Protein AF-A0A7S0M623-F1 (afdb_monomer_lite)

Radius of gyration: 31.41 Å; chains: 1; bounding box: 68×76×89 Å

pLDDT: mean 72.94, std 20.53, range [39.62, 98.19]

Secondary structure (DSSP, 8-state):
--------PPPP---THHHHHHTTS----------------SSHHHHTTSS------GGG-TT----TT-EEEE---SS-GGGTT-EEEEEEEETTTTEEEEEETTS-EEEEEGGGEEEPP-GGGGTTGGGSSSSS-----------------------------S----TTHHHHTT---TTTS-GGGS--HHHHHHHHHSHHHHHHHT-HHHHHHHHHHHH-GGGHHHHTT-HHHHHHHHHHHHHHHHHHHHHHHHS-TT--------

Structure (mmCIF, N/CA/C/O backbone):
data_AF-A0A7S0M623-F1
#
_entry.id   AF-A0A7S0M623-F1
#
loop_
_atom_site.group_PDB
_atom_site.id
_atom_site.type_symbol
_atom_site.label_atom_id
_atom_site.label_alt_id
_atom_site.label_comp_id
_atom_site.label_asym_id
_atom_site.label_entity_id
_atom_site.label_seq_id
_atom_site.pdbx_PDB_ins_code
_atom_site.Cartn_x
_atom_site.Cartn_y
_atom_site.Cartn_z
_atom_site.occupancy
_atom_site.B_iso_or_equiv
_atom_site.auth_seq_id
_atom_site.auth_comp_id
_atom_site.auth_asym_id
_atom_site.auth_atom_id
_atom_site.pdbx_PDB_model_num
ATOM 1 N N . ARG A 1 1 ? -26.811 -45.192 -33.577 1.00 58.59 1 ARG A N 1
ATOM 2 C CA . ARG A 1 1 ? -26.967 -43.904 -32.863 1.00 58.59 1 ARG A CA 1
ATOM 3 C C . ARG A 1 1 ? -25.619 -43.222 -32.987 1.00 58.59 1 ARG A C 1
ATOM 5 O O . ARG A 1 1 ? -24.805 -43.311 -32.080 1.00 58.59 1 ARG A O 1
ATOM 12 N N . GLU A 1 2 ? -25.352 -42.749 -34.199 1.00 55.66 2 GLU A N 1
ATOM 13 C CA . GLU A 1 2 ? -24.188 -41.931 -34.527 1.00 55.66 2 GLU A CA 1
ATOM 14 C C . GLU A 1 2 ? -24.399 -40.578 -33.842 1.00 55.66 2 GLU A C 1
ATOM 16 O O . GLU A 1 2 ? -25.528 -40.088 -33.794 1.00 55.66 2 GLU A O 1
ATOM 21 N N . MET A 1 3 ? -23.366 -40.084 -33.165 1.00 65.44 3 MET A N 1
ATOM 22 C CA . MET A 1 3 ? -23.361 -38.757 -32.558 1.00 65.44 3 MET A CA 1
ATOM 23 C C . MET A 1 3 ? -22.559 -37.871 -33.500 1.00 65.44 3 MET A C 1
ATOM 25 O O . MET A 1 3 ? -21.352 -38.069 -33.633 1.00 65.44 3 MET A O 1
ATOM 29 N N . ASP A 1 4 ? -23.267 -36.974 -34.180 1.00 62.75 4 ASP A N 1
ATOM 30 C CA . ASP A 1 4 ? -22.710 -35.973 -35.083 1.00 62.75 4 ASP A CA 1
ATOM 31 C C . ASP A 1 4 ? -21.787 -35.033 -34.285 1.00 62.75 4 ASP A C 1
ATOM 33 O O . ASP A 1 4 ? -22.186 -34.466 -33.266 1.00 62.75 4 ASP A O 1
ATOM 37 N N . LEU A 1 5 ? -20.528 -34.945 -34.719 1.00 69.00 5 LEU A N 1
ATOM 38 C CA . LEU A 1 5 ? -19.399 -34.253 -34.077 1.00 69.00 5 LEU A CA 1
ATOM 39 C C . LEU A 1 5 ? -19.021 -32.974 -34.854 1.00 69.00 5 LEU A C 1
ATOM 41 O O . LEU A 1 5 ? -17.845 -32.638 -34.955 1.00 69.00 5 LEU A O 1
ATOM 45 N N . ASP A 1 6 ? -20.008 -32.276 -35.418 1.00 63.50 6 ASP A N 1
ATOM 46 C CA . ASP A 1 6 ? -19.780 -31.206 -36.405 1.00 63.50 6 ASP A CA 1
ATOM 47 C C . ASP A 1 6 ? -20.202 -29.794 -35.938 1.00 63.50 6 ASP A C 1
ATOM 49 O O . ASP A 1 6 ? -20.488 -28.944 -36.774 1.00 63.50 6 ASP A O 1
ATOM 53 N N . ASP A 1 7 ? -20.247 -29.502 -34.630 1.00 69.31 7 ASP A N 1
ATOM 54 C CA . ASP A 1 7 ? -20.750 -28.201 -34.125 1.00 69.31 7 ASP A CA 1
ATOM 55 C C . ASP A 1 7 ? -19.824 -27.530 -33.090 1.00 69.31 7 ASP A C 1
ATOM 57 O O . ASP A 1 7 ? -20.264 -27.039 -32.054 1.00 69.31 7 ASP A O 1
ATOM 61 N N . ASP A 1 8 ? -18.513 -27.546 -33.354 1.00 73.31 8 ASP A N 1
ATOM 62 C CA . ASP A 1 8 ? -17.493 -26.872 -32.526 1.00 73.31 8 ASP A CA 1
ATOM 63 C C . ASP A 1 8 ? -16.502 -26.061 -33.392 1.00 73.31 8 ASP A C 1
ATOM 65 O O . ASP A 1 8 ? -15.307 -25.961 -33.100 1.00 73.31 8 ASP A O 1
ATOM 69 N N . GLU A 1 9 ? -16.980 -25.465 -34.491 1.00 73.56 9 GLU A N 1
ATOM 70 C CA . GLU A 1 9 ? -16.231 -24.380 -35.130 1.00 73.56 9 GLU A CA 1
ATOM 71 C C . GLU A 1 9 ? -16.444 -23.091 -34.321 1.00 73.56 9 GLU A C 1
ATOM 73 O O . GLU A 1 9 ? -17.579 -22.620 -34.189 1.00 73.56 9 GLU A O 1
ATOM 78 N N . PRO A 1 10 ? -15.377 -22.504 -33.742 1.00 77.62 10 PRO A N 1
ATOM 79 C CA . PRO A 1 10 ? -15.509 -21.267 -32.992 1.00 77.62 10 PRO A CA 1
ATOM 80 C C . PRO A 1 10 ? -16.039 -20.169 -33.922 1.00 77.62 10 PRO A C 1
ATOM 82 O O . PRO A 1 10 ? -15.613 -20.091 -35.080 1.00 77.62 10 PRO A O 1
ATOM 85 N N . PRO A 1 11 ? -16.951 -19.306 -33.436 1.00 75.44 11 PRO A N 1
ATOM 86 C CA . PRO A 1 11 ? -17.525 -18.260 -34.262 1.00 75.44 11 PRO A CA 1
ATOM 87 C C . PRO A 1 11 ? -16.408 -17.393 -34.860 1.00 75.44 11 PRO A C 1
ATOM 89 O O . PRO A 1 11 ? -15.421 -17.100 -34.170 1.00 75.44 11 PRO A O 1
ATOM 92 N N . PRO A 1 12 ? -16.541 -16.984 -36.134 1.00 77.50 12 PRO A N 1
ATOM 93 C CA . PRO A 1 12 ? -15.558 -16.130 -36.775 1.00 77.50 12 PRO A CA 1
ATOM 94 C C . PRO A 1 12 ? -15.398 -14.855 -35.948 1.00 77.50 12 PRO A C 1
ATOM 96 O O . PRO A 1 12 ? -16.377 -14.239 -35.528 1.00 77.50 12 PRO A O 1
ATOM 99 N N . LEU A 1 13 ? -14.146 -14.481 -35.690 1.00 70.94 13 LEU A N 1
ATOM 100 C CA . LEU A 1 13 ? -13.813 -13.246 -34.993 1.00 70.94 13 LEU A CA 1
ATOM 101 C C . LEU A 1 13 ? -14.286 -12.070 -35.852 1.00 70.94 13 LEU A C 1
ATOM 103 O O . LEU A 1 13 ? -13.629 -11.700 -36.823 1.00 70.94 13 LEU A O 1
ATOM 107 N N . GLU A 1 14 ? -15.445 -11.512 -35.512 1.00 70.19 14 GLU A N 1
ATOM 108 C CA . GLU A 1 14 ? -15.920 -10.268 -36.104 1.00 70.19 14 GLU A CA 1
ATOM 109 C C . GLU A 1 14 ? -14.904 -9.155 -35.804 1.00 70.19 14 GLU A C 1
ATOM 111 O O . GLU A 1 14 ? -14.505 -8.909 -34.661 1.00 70.19 14 GLU A O 1
ATOM 116 N N . ASP A 1 15 ? -14.439 -8.515 -36.871 1.00 65.88 15 ASP A N 1
ATOM 117 C CA . ASP A 1 15 ? -13.359 -7.539 -36.874 1.00 65.88 15 ASP A CA 1
ATOM 118 C C . ASP A 1 15 ? -13.829 -6.230 -36.206 1.00 65.88 15 ASP A C 1
ATOM 120 O O . ASP A 1 15 ? -14.475 -5.378 -36.816 1.00 65.88 15 ASP A O 1
ATOM 124 N N . MET A 1 16 ? -13.530 -6.056 -34.913 1.00 64.25 16 MET A N 1
ATOM 125 C CA . MET A 1 16 ? -13.921 -4.873 -34.124 1.00 64.25 16 MET A CA 1
ATOM 126 C C . MET A 1 16 ? -13.212 -3.560 -34.541 1.00 64.25 16 MET A C 1
ATOM 128 O O . MET A 1 16 ? -13.322 -2.543 -33.845 1.00 64.25 16 MET A O 1
ATOM 132 N N . SER A 1 17 ? -12.500 -3.532 -35.674 1.00 68.44 17 SER A N 1
ATOM 133 C CA . SER A 1 17 ? -11.831 -2.328 -36.186 1.00 68.44 17 SER A CA 1
ATOM 134 C C . SER A 1 17 ? -12.811 -1.212 -36.594 1.00 68.44 17 SER A C 1
ATOM 136 O O . SER A 1 17 ? -12.506 -0.021 -36.438 1.00 68.44 17 SER A O 1
ATOM 138 N N . GLU A 1 18 ? -14.032 -1.562 -37.011 1.00 65.94 18 GLU A N 1
ATOM 139 C CA . GLU A 1 18 ? -15.076 -0.586 -37.357 1.00 65.94 18 GLU A CA 1
ATOM 140 C C . GLU A 1 18 ? -15.634 0.145 -36.123 1.00 65.94 18 GLU A C 1
ATOM 142 O O . GLU A 1 18 ? -15.852 1.360 -36.156 1.00 65.94 18 GLU A O 1
ATOM 147 N N . VAL A 1 19 ? -15.771 -0.552 -34.989 1.00 65.31 19 VAL A N 1
ATOM 148 C CA . VAL A 1 19 ? -16.307 0.023 -33.740 1.00 65.31 19 VAL A CA 1
ATOM 149 C C . VAL A 1 19 ? -15.354 1.071 -33.152 1.00 65.31 19 VAL A C 1
ATOM 151 O O . VAL A 1 19 ? -15.792 2.102 -32.636 1.00 65.31 19 VAL A O 1
ATOM 154 N N . LEU A 1 20 ? -14.040 0.869 -33.281 1.00 62.28 20 LEU A N 1
ATOM 155 C CA . LEU A 1 20 ? -13.042 1.839 -32.815 1.00 62.28 20 LEU A CA 1
ATOM 156 C C . LEU A 1 20 ? -12.935 3.069 -33.727 1.00 62.28 20 LEU A C 1
ATOM 158 O O . LEU A 1 20 ? -12.643 4.170 -33.248 1.00 62.28 20 LEU A O 1
ATOM 162 N N . SER A 1 21 ? -13.223 2.911 -35.020 1.00 68.25 21 SER A N 1
ATOM 163 C CA . SER A 1 21 ? -13.202 4.010 -35.991 1.00 68.25 21 SER A CA 1
ATOM 164 C C . SER A 1 21 ? -14.360 4.994 -35.773 1.00 68.25 21 SER A C 1
ATOM 166 O O . SER A 1 21 ? -14.180 6.205 -35.916 1.00 68.25 21 SER A O 1
ATOM 168 N N . ALA A 1 22 ? -15.516 4.509 -35.310 1.00 63.12 22 ALA A N 1
ATOM 169 C CA . ALA A 1 22 ? -16.677 5.346 -35.005 1.00 63.12 22 ALA A CA 1
ATOM 170 C C . ALA A 1 22 ? -16.514 6.210 -33.732 1.00 63.12 22 ALA A C 1
ATOM 172 O O . ALA A 1 22 ? -17.129 7.271 -33.619 1.00 63.12 22 ALA A O 1
ATOM 173 N N . ALA A 1 23 ? -15.649 5.825 -32.785 1.00 59.50 23 ALA A N 1
ATOM 174 C CA . ALA A 1 23 ? -15.493 6.538 -31.511 1.00 59.50 23 ALA A CA 1
ATOM 175 C C . ALA A 1 23 ? -14.588 7.789 -31.576 1.00 59.50 23 ALA A C 1
ATOM 177 O O . ALA A 1 23 ? -14.570 8.589 -30.638 1.00 59.50 23 ALA A O 1
ATOM 178 N N . ARG A 1 24 ? -13.831 7.994 -32.665 1.00 58.53 24 ARG A N 1
ATOM 179 C CA . ARG A 1 24 ? -12.907 9.143 -32.808 1.00 58.53 24 ARG A CA 1
ATOM 180 C C . ARG A 1 24 ? -13.477 10.336 -33.579 1.00 58.53 24 ARG A C 1
ATOM 182 O O . ARG A 1 24 ? -12.867 11.402 -33.571 1.00 58.53 24 ARG A O 1
ATOM 189 N N . GLY A 1 25 ? -14.634 10.190 -34.216 1.00 57.25 25 GLY A N 1
ATOM 190 C CA . GLY A 1 25 ? -15.132 11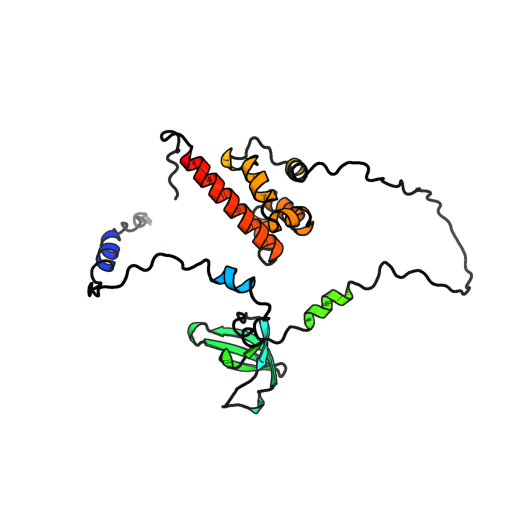.141 -35.208 1.00 57.25 25 GLY A CA 1
ATOM 191 C C . GLY A 1 25 ? -16.245 12.079 -34.749 1.00 57.25 25 GLY A C 1
ATOM 192 O O . GLY A 1 25 ? -17.216 12.185 -35.480 1.00 57.25 25 GLY A O 1
ATOM 193 N N . ASN A 1 26 ? -16.169 12.737 -33.582 1.00 50.19 26 ASN A N 1
ATOM 194 C CA . ASN A 1 26 ? -16.922 13.990 -33.357 1.00 50.19 26 ASN A CA 1
ATOM 195 C C . ASN A 1 26 ? -16.550 14.697 -32.041 1.00 50.19 26 ASN A C 1
ATOM 197 O O . ASN A 1 26 ? -17.262 14.627 -31.038 1.00 50.19 26 ASN A O 1
ATOM 201 N N . ARG A 1 27 ? -15.437 15.434 -32.029 1.00 50.41 27 ARG A N 1
ATOM 202 C CA . ARG A 1 27 ? -15.278 16.542 -31.078 1.00 50.41 27 ARG A CA 1
ATOM 203 C C . ARG A 1 27 ? -15.164 17.841 -31.872 1.00 50.41 27 ARG A C 1
ATOM 205 O O . ARG A 1 27 ? -14.147 18.021 -32.538 1.00 50.41 27 ARG A O 1
ATOM 212 N N . PRO A 1 28 ? -16.187 18.715 -31.843 1.00 46.06 28 PRO A N 1
ATOM 213 C CA . PRO A 1 28 ? -16.113 20.008 -32.502 1.00 46.06 28 PRO A CA 1
ATOM 214 C C . PRO A 1 28 ? -14.990 20.833 -31.870 1.00 46.06 28 PRO A C 1
ATOM 216 O O . PRO A 1 28 ? -14.968 21.087 -3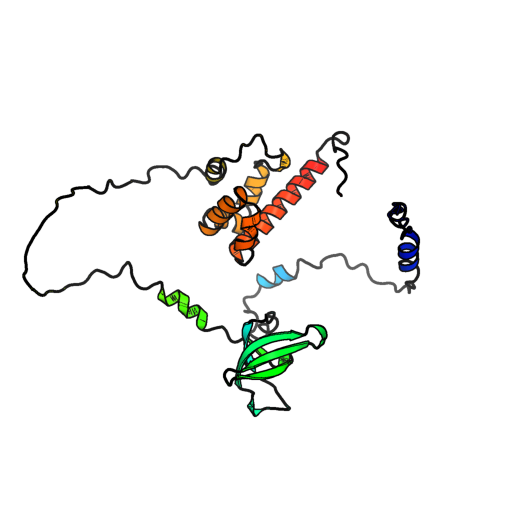0.666 1.00 46.06 28 PRO A O 1
ATOM 219 N N . SER A 1 29 ? -14.026 21.196 -32.708 1.00 49.66 29 SER A N 1
ATOM 220 C CA . SER A 1 29 ? -12.940 22.116 -32.409 1.00 49.66 29 SER A CA 1
ATOM 221 C C . SER A 1 29 ? -13.476 23.545 -32.457 1.00 49.66 29 SER A C 1
ATOM 223 O O . SER A 1 29 ? -13.525 24.147 -33.529 1.00 49.66 29 SER A O 1
ATOM 225 N N . ASP A 1 30 ? -13.893 24.073 -31.309 1.00 49.81 30 ASP A N 1
ATOM 226 C CA . ASP A 1 30 ? -14.166 25.501 -31.161 1.00 49.81 30 ASP A CA 1
ATOM 227 C C . ASP A 1 30 ? -12.874 26.209 -30.728 1.00 49.81 30 ASP A C 1
ATOM 229 O O . ASP A 1 30 ? -12.289 25.921 -29.678 1.00 49.81 30 ASP A O 1
ATOM 233 N N . GLY A 1 31 ? -12.356 27.044 -31.626 1.00 48.38 31 GLY A N 1
ATOM 234 C CA . GLY A 1 31 ? -11.055 27.690 -31.519 1.00 48.38 31 GLY A CA 1
ATOM 235 C C . GLY A 1 31 ? -11.128 28.986 -30.721 1.00 48.38 31 GLY A C 1
ATOM 236 O O . GLY A 1 31 ? -11.613 29.997 -31.218 1.00 48.38 31 GLY A O 1
ATOM 237 N N . GLY A 1 32 ? -10.558 28.979 -29.515 1.00 39.62 32 GLY A N 1
ATOM 238 C CA . GLY A 1 32 ? -10.220 30.185 -28.755 1.00 39.62 32 GLY A CA 1
ATOM 239 C C . GLY A 1 32 ? -8.700 30.419 -28.730 1.00 39.62 32 GLY A C 1
ATOM 240 O O . GLY A 1 32 ? -7.950 29.458 -28.537 1.00 39.62 32 GLY A O 1
ATOM 241 N N . PRO A 1 33 ? -8.201 31.659 -28.902 1.00 51.03 33 PRO A N 1
ATOM 242 C CA . PRO A 1 33 ? -6.771 31.958 -28.868 1.00 51.03 33 PRO A CA 1
ATOM 243 C C . PRO A 1 33 ? -6.268 31.965 -27.415 1.00 51.03 33 PRO A C 1
ATOM 245 O O . PRO A 1 33 ? -6.276 32.988 -26.736 1.00 51.03 33 PRO A O 1
ATOM 248 N N . GLY A 1 34 ? -5.857 30.793 -26.928 1.00 40.44 34 GLY A N 1
ATOM 249 C CA . GLY A 1 34 ? -5.320 30.586 -25.584 1.00 40.44 34 GLY A CA 1
ATOM 250 C C . GLY A 1 34 ? -3.792 30.592 -25.551 1.00 40.44 34 GLY A C 1
ATOM 251 O O . GLY A 1 34 ? -3.148 29.646 -25.992 1.00 40.44 34 GLY A O 1
ATOM 252 N N . GLU A 1 35 ? -3.241 31.684 -25.025 1.00 42.97 35 GLU A N 1
ATOM 253 C CA . GLU A 1 35 ? -1.963 31.821 -24.314 1.00 42.97 35 GLU A CA 1
ATOM 254 C C . GLU A 1 35 ? -1.134 30.529 -24.133 1.00 42.97 35 GLU A C 1
ATOM 256 O O . GLU A 1 35 ? -1.468 29.631 -23.358 1.00 42.97 35 GLU A O 1
ATOM 261 N N . LYS A 1 36 ? 0.030 30.481 -24.792 1.00 46.75 36 LYS A N 1
ATOM 262 C CA . LYS A 1 36 ? 1.075 29.483 -24.547 1.00 46.75 36 LYS A CA 1
ATOM 263 C C . LYS A 1 36 ? 1.652 29.679 -23.138 1.00 46.75 36 LYS A C 1
ATOM 265 O O . LYS A 1 36 ? 2.619 30.417 -22.970 1.00 46.75 36 LYS A O 1
ATOM 270 N N . LYS A 1 37 ? 1.090 29.008 -22.130 1.00 43.41 37 LYS A N 1
ATOM 271 C CA . LYS A 1 37 ? 1.754 28.801 -20.834 1.00 43.41 37 LYS A CA 1
ATOM 272 C C . LYS A 1 37 ? 2.333 27.395 -20.792 1.00 43.41 37 LYS A C 1
ATOM 274 O O . LYS A 1 37 ? 1.631 26.393 -20.713 1.00 43.41 37 LYS A O 1
ATOM 279 N N . SER A 1 38 ? 3.652 27.369 -20.916 1.00 47.09 38 SER A N 1
ATOM 280 C CA . SER A 1 38 ? 4.539 26.233 -20.740 1.00 47.09 38 SER A CA 1
ATOM 281 C C . SER A 1 38 ? 4.219 25.437 -19.474 1.00 47.09 38 SER A C 1
ATOM 283 O O . SER A 1 38 ? 4.215 25.979 -18.372 1.00 47.09 38 SER A O 1
ATOM 285 N N . SER A 1 39 ? 4.002 24.138 -19.680 1.00 46.28 39 SER A N 1
ATOM 286 C CA . SER A 1 39 ? 4.371 23.002 -18.829 1.00 46.28 39 SER A CA 1
ATOM 287 C C . SER A 1 39 ? 5.326 23.342 -17.668 1.00 46.28 39 SER A C 1
ATOM 289 O O . SER A 1 39 ? 6.537 23.157 -17.761 1.00 46.28 39 SER A O 1
ATOM 291 N N . ALA A 1 40 ? 4.756 23.803 -16.557 1.00 44.72 40 ALA A N 1
ATOM 292 C CA . ALA A 1 40 ? 5.415 23.949 -15.258 1.00 44.72 40 ALA A CA 1
ATOM 293 C C . ALA A 1 40 ? 4.511 23.414 -14.132 1.00 44.72 40 ALA A C 1
ATOM 295 O O . ALA A 1 40 ? 4.525 23.906 -13.007 1.00 44.72 40 ALA A O 1
ATOM 296 N N . TYR A 1 41 ? 3.678 22.415 -14.436 1.00 47.88 41 TYR A N 1
ATOM 297 C CA . TYR A 1 41 ? 2.779 21.801 -13.464 1.00 47.88 41 TYR A CA 1
ATOM 298 C C . TYR A 1 41 ? 3.288 20.404 -13.128 1.00 47.88 41 TYR A C 1
ATOM 300 O O . TYR A 1 41 ? 2.981 19.447 -13.829 1.00 47.88 41 TYR A O 1
ATOM 308 N N . ASN A 1 42 ? 4.171 20.359 -12.125 1.00 47.94 42 ASN A N 1
ATOM 309 C CA . ASN A 1 42 ? 4.408 19.258 -11.170 1.00 47.94 42 ASN A CA 1
ATOM 310 C C . ASN A 1 42 ? 5.687 19.477 -10.329 1.00 47.94 42 ASN A C 1
ATOM 312 O O . ASN A 1 42 ? 6.208 18.533 -9.744 1.00 47.94 42 ASN A O 1
ATOM 316 N N . GLN A 1 43 ? 6.197 20.713 -10.229 1.00 47.44 43 GLN A N 1
ATOM 317 C CA . GLN A 1 43 ? 7.329 21.044 -9.346 1.00 47.44 43 GLN A CA 1
ATOM 318 C C . GLN A 1 43 ? 6.959 22.014 -8.208 1.00 47.44 43 GLN A C 1
ATOM 320 O O . GLN A 1 43 ? 7.601 22.004 -7.162 1.00 47.44 43 GLN A O 1
ATOM 325 N N . SER A 1 44 ? 5.855 22.761 -8.326 1.00 50.03 44 SER A N 1
ATOM 326 C CA . SER A 1 44 ? 5.419 23.732 -7.308 1.00 50.03 44 SER A CA 1
ATOM 327 C C . SER A 1 44 ? 4.781 23.117 -6.056 1.00 50.03 44 SER A C 1
ATOM 329 O O . SER A 1 44 ? 4.619 23.813 -5.057 1.00 50.03 44 SER A O 1
ATOM 331 N N . VAL A 1 45 ? 4.453 21.820 -6.061 1.00 53.16 45 VAL A N 1
ATOM 332 C CA . VAL A 1 45 ? 3.949 21.135 -4.854 1.00 53.16 45 VAL A CA 1
ATOM 333 C C . VAL A 1 45 ? 5.092 20.784 -3.894 1.00 53.16 45 VAL A C 1
ATOM 335 O O . VAL A 1 45 ? 4.886 20.774 -2.686 1.00 53.16 45 VAL A O 1
ATOM 338 N N . TYR A 1 46 ? 6.309 20.560 -4.402 1.00 46.41 46 TYR A N 1
ATOM 339 C CA . TYR A 1 46 ? 7.469 20.247 -3.559 1.00 46.41 46 TYR A CA 1
ATOM 340 C C . TYR A 1 46 ? 8.238 21.488 -3.093 1.00 46.41 46 TYR A C 1
ATOM 342 O O . TYR A 1 46 ? 8.863 21.452 -2.035 1.00 46.41 46 TYR A O 1
ATOM 350 N N . GLU A 1 47 ? 8.166 22.603 -3.824 1.00 48.41 47 GLU A N 1
ATOM 351 C CA . GLU A 1 47 ? 8.913 23.819 -3.472 1.00 48.41 47 GLU A CA 1
ATOM 352 C C . GLU A 1 47 ? 8.220 24.679 -2.395 1.00 48.41 47 GLU A C 1
ATOM 354 O O . GLU A 1 47 ? 8.880 25.437 -1.688 1.00 48.41 47 GLU A O 1
ATOM 359 N N . ALA A 1 48 ? 6.909 24.503 -2.187 1.00 49.66 48 ALA A N 1
ATOM 360 C CA . ALA A 1 48 ? 6.157 25.194 -1.133 1.00 49.66 48 ALA A CA 1
ATOM 361 C C . ALA A 1 48 ? 6.376 24.610 0.280 1.00 49.66 48 ALA A C 1
ATOM 363 O O . ALA A 1 48 ? 5.981 25.226 1.264 1.00 49.66 48 ALA A O 1
ATOM 364 N N . VAL A 1 49 ? 7.011 23.439 0.407 1.00 52.22 49 VAL A N 1
ATOM 365 C CA . VAL A 1 49 ? 7.212 22.757 1.704 1.00 52.22 49 VAL A CA 1
ATOM 366 C C . VAL A 1 49 ? 8.517 23.186 2.394 1.00 52.22 49 VAL A C 1
ATOM 368 O O . VAL A 1 49 ? 8.713 22.908 3.573 1.00 52.22 49 VAL A O 1
ATOM 371 N N . LEU A 1 50 ? 9.418 23.884 1.692 1.00 56.47 50 LEU A N 1
ATOM 372 C CA . LEU A 1 50 ? 10.779 24.144 2.179 1.00 56.47 50 LEU A CA 1
ATOM 373 C C . LEU A 1 50 ? 11.079 25.599 2.560 1.00 56.47 50 LEU A C 1
ATOM 375 O O . LEU A 1 50 ? 12.185 25.847 3.040 1.00 56.47 50 LEU A O 1
ATOM 379 N N . ARG A 1 51 ? 10.160 26.558 2.362 1.00 50.44 51 ARG A N 1
ATOM 380 C CA . ARG A 1 51 ? 10.515 27.984 2.499 1.00 50.44 51 ARG A CA 1
ATOM 381 C C . ARG A 1 51 ? 9.921 28.743 3.677 1.00 50.44 51 ARG A C 1
ATOM 383 O O . ARG A 1 51 ? 10.637 29.583 4.203 1.00 50.44 51 ARG A O 1
ATOM 390 N N . ASP A 1 52 ? 8.736 28.399 4.166 1.00 43.03 52 ASP A N 1
ATOM 391 C CA . ASP A 1 52 ? 8.149 29.101 5.309 1.00 43.03 52 ASP A CA 1
ATOM 392 C C . ASP A 1 52 ? 7.633 28.095 6.339 1.00 43.03 52 ASP A C 1
ATOM 394 O O . ASP A 1 52 ? 6.832 27.214 6.034 1.00 43.03 52 ASP A O 1
ATOM 398 N N . GLY A 1 53 ? 8.134 28.206 7.570 1.00 47.62 53 GLY A N 1
ATOM 399 C CA . GLY A 1 53 ? 7.803 27.354 8.714 1.00 47.62 53 GLY A CA 1
ATOM 400 C C . GLY A 1 53 ? 6.380 27.537 9.249 1.00 47.62 53 GLY A C 1
ATOM 401 O O . GLY A 1 53 ? 6.191 27.587 10.462 1.00 47.62 53 GLY A O 1
ATOM 402 N N . GLU A 1 54 ? 5.378 27.619 8.378 1.00 42.41 54 GLU A N 1
ATOM 403 C CA . GLU A 1 54 ? 3.976 27.467 8.749 1.00 42.41 54 GLU A CA 1
ATOM 404 C C . GLU A 1 54 ? 3.566 26.007 8.560 1.00 42.41 54 GLU A C 1
ATOM 406 O O . GLU A 1 54 ? 3.345 25.511 7.456 1.00 42.41 54 GLU A O 1
ATOM 411 N N . LEU A 1 55 ? 3.470 25.298 9.686 1.00 48.66 55 LEU A N 1
ATOM 412 C CA . LEU A 1 55 ? 2.855 23.979 9.754 1.00 48.66 55 LEU A CA 1
ATOM 413 C C . LEU A 1 55 ? 1.487 24.032 9.053 1.00 48.66 55 LEU A C 1
ATOM 415 O O . LEU A 1 55 ? 0.666 24.879 9.425 1.00 48.66 55 LEU A O 1
ATOM 419 N N . PRO A 1 56 ? 1.196 23.137 8.089 1.00 45.53 56 PRO A N 1
ATOM 420 C CA . PRO A 1 56 ? -0.107 23.103 7.448 1.00 45.53 56 PRO A CA 1
ATOM 421 C C . PRO A 1 56 ? -1.175 22.968 8.532 1.00 45.53 56 PRO A C 1
ATOM 423 O O . PRO A 1 56 ? -1.183 22.012 9.315 1.00 45.53 56 PRO A O 1
ATOM 426 N N . SER A 1 57 ? -2.049 23.973 8.604 1.00 45.97 57 SER A N 1
ATOM 427 C CA . SER A 1 57 ? -3.172 24.012 9.532 1.00 45.97 57 SER A CA 1
ATOM 428 C C . SER A 1 57 ? -3.898 22.664 9.546 1.00 45.97 57 SER A C 1
ATOM 430 O O . SER A 1 57 ? -4.190 22.076 8.503 1.00 45.97 57 SER A O 1
ATOM 432 N N . ARG A 1 58 ? -4.218 22.186 10.756 1.00 49.56 58 ARG A N 1
ATOM 433 C CA . ARG A 1 58 ? -4.903 20.913 11.077 1.00 49.56 58 ARG A CA 1
ATOM 434 C C . ARG A 1 58 ? -6.212 20.644 10.308 1.00 49.56 58 ARG A C 1
ATOM 436 O O . ARG A 1 58 ? -6.799 19.578 10.469 1.00 49.56 58 ARG A O 1
ATOM 443 N N . THR A 1 59 ? -6.685 21.577 9.494 1.00 52.44 59 THR A N 1
ATOM 444 C CA . THR A 1 59 ? -7.916 21.497 8.707 1.00 52.44 59 THR A CA 1
ATOM 445 C C . THR A 1 59 ? -7.814 20.598 7.475 1.00 52.44 59 THR A C 1
ATOM 447 O O . THR A 1 59 ? -8.850 20.159 6.987 1.00 52.44 59 THR A O 1
ATOM 450 N N . ASN A 1 60 ? -6.613 20.221 7.013 1.00 47.19 60 ASN A N 1
ATOM 451 C CA . ASN A 1 60 ? -6.458 19.344 5.839 1.00 47.19 60 ASN A CA 1
ATOM 452 C C . ASN A 1 60 ? -6.340 17.840 6.169 1.00 47.19 60 ASN A C 1
ATOM 454 O O . ASN A 1 60 ? -5.841 17.046 5.376 1.00 47.19 60 ASN A O 1
ATOM 458 N N . ARG A 1 61 ? -6.831 17.413 7.342 1.00 52.75 61 ARG A N 1
ATOM 459 C CA . ARG A 1 61 ? -6.880 15.993 7.754 1.00 52.75 61 ARG A CA 1
ATOM 460 C C . ARG A 1 61 ? -8.023 15.203 7.083 1.00 52.75 61 ARG A C 1
ATOM 462 O O . ARG A 1 61 ? -8.194 14.017 7.348 1.00 52.75 61 ARG A O 1
ATOM 469 N N . ALA A 1 62 ? -8.817 15.854 6.230 1.00 52.84 62 ALA A N 1
ATOM 470 C CA . ALA A 1 62 ? -10.144 15.403 5.806 1.00 52.84 62 ALA A CA 1
ATOM 471 C C . ALA A 1 62 ? -10.202 14.661 4.457 1.00 52.84 62 ALA A C 1
ATOM 473 O O . ALA A 1 62 ? -11.284 14.513 3.890 1.00 52.84 62 ALA A O 1
ATOM 474 N N . LYS A 1 63 ? -9.078 14.156 3.936 1.00 62.09 63 LYS A N 1
ATOM 475 C CA . LYS A 1 63 ? -9.101 13.266 2.761 1.00 62.09 63 LYS A CA 1
ATOM 476 C C . LYS A 1 63 ? -8.333 11.965 2.970 1.00 62.09 63 LYS A C 1
ATOM 478 O O . LYS A 1 63 ? -7.705 11.454 2.056 1.00 62.09 63 LYS A O 1
ATOM 483 N N . LEU A 1 64 ? -8.395 11.419 4.181 1.00 71.88 64 LEU A N 1
ATOM 484 C CA . LEU A 1 64 ? -8.050 10.016 4.384 1.00 71.88 64 LEU A CA 1
ATOM 485 C C . LEU A 1 64 ? -9.172 9.162 3.795 1.00 71.88 64 LEU A C 1
ATOM 487 O O . LEU A 1 64 ? -10.354 9.417 4.057 1.00 71.88 64 LEU A O 1
ATOM 491 N N . ASP A 1 65 ? -8.810 8.202 2.951 1.00 86.00 65 ASP A N 1
ATOM 492 C CA . ASP A 1 65 ? -9.753 7.234 2.409 1.00 86.00 65 ASP A CA 1
ATOM 493 C C . ASP A 1 65 ? -10.235 6.306 3.514 1.00 86.00 65 ASP A C 1
ATOM 495 O O . ASP A 1 65 ? -9.463 5.602 4.158 1.00 86.00 65 ASP A O 1
ATOM 499 N N . ILE A 1 66 ? -11.539 6.386 3.782 1.00 91.06 66 ILE A N 1
ATOM 500 C CA . ILE A 1 66 ? -12.209 5.557 4.775 1.00 91.06 66 ILE A CA 1
ATOM 501 C C . ILE A 1 66 ? -12.388 4.180 4.144 1.00 91.06 66 ILE A C 1
ATOM 503 O O . ILE A 1 66 ? -13.148 4.027 3.186 1.00 91.06 66 ILE A O 1
ATOM 507 N N . VAL A 1 67 ? -11.675 3.193 4.676 1.00 93.19 67 VAL A N 1
ATOM 508 C CA . VAL A 1 67 ? -11.738 1.804 4.218 1.00 93.19 67 VAL A CA 1
ATOM 509 C C . VAL A 1 67 ? -12.761 1.047 5.065 1.00 93.19 67 VAL A C 1
ATOM 511 O O . VAL A 1 67 ? -13.033 1.389 6.220 1.00 93.19 67 VAL A O 1
ATOM 514 N N . VAL A 1 68 ? -13.363 0.005 4.493 1.00 95.50 68 VAL A N 1
ATOM 515 C CA . VAL A 1 68 ? -14.189 -0.926 5.266 1.00 95.50 68 VAL A CA 1
ATOM 516 C C . VAL A 1 68 ? -13.336 -1.513 6.393 1.00 95.50 68 VAL A C 1
ATOM 518 O O . VAL A 1 68 ? -12.225 -1.984 6.177 1.00 95.50 68 VAL A O 1
ATOM 521 N N . GLY A 1 69 ? -13.855 -1.452 7.613 1.00 94.94 69 GLY A N 1
ATOM 522 C CA . GLY A 1 69 ? -13.178 -1.886 8.825 1.00 94.94 69 GLY A CA 1
ATOM 523 C C . GLY A 1 69 ? -12.586 -0.764 9.679 1.00 94.94 69 GLY A C 1
ATOM 524 O O . GLY A 1 69 ? -12.268 -1.025 10.836 1.00 94.94 69 GLY A O 1
ATOM 525 N N . THR A 1 70 ? -12.496 0.469 9.179 1.00 94.50 70 THR A N 1
ATOM 526 C CA . THR A 1 70 ? -12.033 1.620 9.970 1.00 94.50 70 THR A CA 1
ATOM 527 C C . THR A 1 70 ? -13.049 1.993 11.060 1.00 94.50 70 THR A C 1
ATOM 529 O O . THR A 1 70 ? -14.261 2.009 10.798 1.00 94.50 70 THR A O 1
ATOM 532 N N . ARG A 1 71 ? -12.584 2.316 12.280 1.00 95.75 71 ARG A N 1
ATOM 533 C CA . ARG A 1 71 ? -13.440 2.930 13.309 1.00 95.75 71 ARG A CA 1
ATOM 534 C C . ARG A 1 71 ? -13.699 4.399 13.011 1.00 95.75 71 ARG A C 1
ATOM 536 O O . ARG A 1 71 ? -12.813 5.175 12.657 1.00 95.75 71 ARG A O 1
ATOM 543 N N . VAL A 1 72 ? -14.955 4.783 13.170 1.00 96.50 72 VAL A N 1
ATOM 544 C CA . VAL A 1 72 ? -15.439 6.123 12.860 1.00 96.50 72 VAL A CA 1
ATOM 545 C C . VAL A 1 72 ? -16.375 6.608 13.955 1.00 96.50 72 VAL A C 1
ATOM 547 O O . VAL A 1 72 ? -17.125 5.836 14.557 1.00 96.50 72 VAL A O 1
ATOM 550 N N . LYS A 1 73 ? -16.357 7.917 14.180 1.00 97.25 73 LYS A N 1
ATOM 551 C CA . LYS A 1 73 ? -17.317 8.630 15.014 1.00 97.25 73 LYS A CA 1
ATOM 552 C C . LYS A 1 73 ? -18.292 9.379 14.118 1.00 97.25 73 LYS A C 1
ATOM 554 O O . LYS A 1 73 ? -17.879 10.097 13.206 1.00 97.25 73 LYS A O 1
ATOM 559 N N . LEU A 1 74 ? -19.584 9.215 14.379 1.00 97.50 74 LEU A N 1
ATOM 560 C CA . LEU A 1 74 ? -20.624 9.919 13.636 1.00 97.50 74 LEU A CA 1
ATOM 561 C C . LEU A 1 74 ? -20.705 11.384 14.078 1.00 97.50 74 LEU A C 1
ATOM 563 O O . LEU A 1 74 ? -20.689 11.686 15.274 1.00 97.50 74 LEU A O 1
ATOM 567 N N . SER A 1 75 ? -20.834 12.299 13.122 1.00 97.38 75 SER A N 1
ATOM 568 C CA . SER A 1 75 ? -21.066 13.727 13.372 1.00 97.38 75 SER A CA 1
ATOM 569 C C . SER A 1 75 ? -21.905 14.350 12.256 1.00 97.38 75 SER A C 1
ATOM 571 O O . SER A 1 75 ? -21.960 13.800 11.164 1.00 97.38 75 SER A O 1
ATOM 573 N N . GLY A 1 76 ? -22.558 15.489 12.503 1.00 96.38 76 GLY A N 1
ATOM 574 C CA . GLY A 1 76 ? -23.245 16.245 11.444 1.00 96.38 76 GLY A CA 1
ATOM 575 C C . GLY A 1 76 ? -24.569 15.651 10.933 1.00 96.38 76 GLY A C 1
ATOM 576 O O . GLY A 1 76 ? -25.127 16.145 9.955 1.00 96.38 76 GLY A O 1
ATOM 577 N N . LEU A 1 77 ? -25.136 14.627 11.583 1.00 97.12 77 LEU A N 1
ATOM 578 C CA . LEU A 1 77 ? -26.429 14.064 11.181 1.00 97.12 77 LEU A CA 1
ATOM 579 C C . LEU A 1 77 ? -27.587 15.005 11.536 1.00 97.12 77 LEU A C 1
ATOM 581 O O . LEU A 1 77 ? -27.962 15.120 12.700 1.00 97.12 77 LEU A O 1
ATOM 585 N N . ALA A 1 78 ? -28.205 15.617 10.522 1.00 96.88 78 ALA A N 1
ATOM 586 C CA . ALA A 1 78 ? -29.371 16.489 10.698 1.00 96.88 78 ALA A CA 1
ATOM 587 C C . ALA A 1 78 ? -30.668 15.718 11.013 1.00 96.88 78 ALA A C 1
ATOM 589 O O . ALA A 1 78 ? -31.472 16.153 11.829 1.00 96.88 78 ALA A O 1
ATOM 590 N N . LYS A 1 79 ? -30.877 14.556 10.374 1.00 96.81 79 LYS A N 1
ATOM 591 C CA . LYS A 1 79 ? -32.111 13.757 10.531 1.00 96.81 79 LYS A CA 1
ATOM 592 C C . LYS A 1 79 ? -32.137 12.892 11.791 1.00 96.81 79 LYS A C 1
ATOM 594 O O . LYS A 1 79 ? -33.205 12.453 12.198 1.00 96.81 79 LYS A O 1
ATOM 599 N N . ALA A 1 80 ? -30.973 12.594 12.360 1.00 97.00 80 ALA A N 1
ATOM 600 C CA . ALA A 1 80 ? -30.854 11.708 13.511 1.00 97.00 80 ALA A CA 1
ATOM 601 C C . ALA A 1 80 ? -29.721 12.178 14.446 1.00 97.00 80 ALA A C 1
ATOM 603 O O . ALA A 1 80 ? -28.702 11.492 14.577 1.00 97.00 80 ALA A O 1
ATOM 604 N N . PRO A 1 81 ? -29.870 13.365 15.066 1.00 97.69 81 PRO A N 1
ATOM 605 C CA . PRO A 1 81 ? -28.822 13.983 15.874 1.00 97.69 81 PRO A CA 1
ATOM 606 C C . PRO A 1 81 ? -28.439 13.167 17.114 1.00 97.69 81 PRO A C 1
ATOM 608 O O . PRO A 1 81 ? -27.326 13.312 17.605 1.00 97.69 81 PRO A O 1
ATOM 611 N N . GLN A 1 82 ? -29.305 12.263 17.581 1.00 97.81 82 GLN A N 1
ATOM 612 C CA . GLN A 1 82 ? -29.038 11.359 18.702 1.00 97.81 82 GLN A CA 1
ATOM 613 C C . GLN A 1 82 ? -27.884 10.374 18.455 1.00 97.81 82 GLN A C 1
ATOM 615 O O . GLN A 1 82 ? -27.369 9.800 19.407 1.00 97.81 82 GLN A O 1
ATOM 620 N N . TYR A 1 83 ? -27.487 10.163 17.194 1.00 98.19 83 TYR A N 1
ATOM 621 C CA . TYR A 1 83 ? -26.334 9.326 16.850 1.00 98.19 83 TYR A CA 1
ATOM 622 C C . TYR A 1 83 ? -25.036 10.125 16.698 1.00 98.19 83 TYR A C 1
ATOM 624 O O . TYR A 1 83 ? -23.971 9.525 16.560 1.00 98.19 83 TYR A O 1
ATOM 632 N N . ASN A 1 84 ? -25.088 11.462 16.724 1.00 98.06 84 ASN A N 1
ATOM 633 C CA . ASN A 1 84 ? -23.875 12.273 16.703 1.00 98.06 84 ASN A CA 1
ATOM 634 C C . ASN A 1 84 ? -23.088 12.029 17.993 1.00 98.06 84 ASN A C 1
ATOM 636 O O . ASN A 1 84 ? -23.609 12.160 19.095 1.00 98.06 84 ASN A O 1
ATOM 640 N N . GLY A 1 85 ? -21.818 11.672 17.846 1.00 96.94 85 GLY A N 1
ATOM 641 C CA . GLY A 1 85 ? -20.950 11.289 18.949 1.00 96.94 85 GLY A CA 1
ATOM 642 C C . GLY A 1 85 ? -20.815 9.781 19.155 1.00 96.94 85 GLY A C 1
ATOM 643 O O . GLY A 1 85 ? -19.847 9.369 19.793 1.00 96.94 85 GLY A O 1
ATOM 644 N N . CYS A 1 86 ? -21.713 8.966 18.590 1.00 97.62 86 CYS A N 1
ATOM 645 C CA . CYS A 1 86 ? -21.609 7.511 18.659 1.00 97.62 86 CYS A CA 1
ATOM 646 C C . CYS A 1 86 ? -20.447 6.993 17.802 1.00 97.62 86 CYS A C 1
ATOM 648 O O . CYS A 1 86 ? -20.162 7.522 16.722 1.00 97.62 86 CYS A O 1
ATOM 650 N N . LYS A 1 87 ? -19.802 5.934 18.294 1.00 97.38 87 LYS A N 1
ATOM 651 C CA . LYS A 1 87 ? -18.701 5.233 17.634 1.00 97.38 87 LYS A CA 1
ATOM 652 C C . LYS A 1 87 ? -19.211 3.972 16.942 1.00 97.38 87 LYS A C 1
ATOM 654 O O . LYS A 1 87 ? -20.190 3.360 17.379 1.00 97.38 87 LYS A O 1
ATOM 659 N N . GLY A 1 88 ? -18.551 3.600 15.856 1.00 96.88 88 GLY A N 1
ATOM 660 C CA . GLY A 1 88 ? -18.854 2.387 15.114 1.00 96.88 88 GLY A CA 1
ATOM 661 C C . GLY A 1 88 ? -17.739 1.993 14.158 1.00 96.88 88 GLY A C 1
ATOM 662 O O . GLY A 1 88 ? -16.702 2.651 14.073 1.00 96.88 88 GLY A O 1
ATOM 663 N N . LYS A 1 89 ? -17.970 0.907 13.425 1.00 97.31 89 LYS A N 1
ATOM 664 C CA . LYS A 1 89 ? -17.059 0.360 12.422 1.00 97.31 89 LYS A CA 1
ATOM 665 C C . LYS A 1 89 ? -17.724 0.387 11.053 1.00 97.31 89 LYS A C 1
ATOM 667 O O . LYS A 1 89 ? -18.891 0.020 10.920 1.00 97.31 89 LYS A O 1
ATOM 672 N N . VAL A 1 90 ? -16.990 0.818 10.034 1.00 97.25 90 VAL A N 1
ATOM 673 C CA . VAL A 1 90 ? -17.479 0.783 8.651 1.00 97.25 90 VAL A CA 1
ATOM 674 C C . VAL A 1 90 ? -17.567 -0.674 8.193 1.00 97.25 90 VAL A C 1
ATOM 676 O O . VAL A 1 90 ? -16.567 -1.383 8.233 1.00 97.25 90 VAL A O 1
ATOM 679 N N . ILE A 1 91 ? -18.748 -1.122 7.771 1.00 97.62 91 ILE A N 1
ATOM 680 C CA . ILE A 1 91 ? -19.019 -2.501 7.324 1.00 97.62 91 ILE A CA 1
ATOM 681 C C . ILE A 1 91 ? -19.207 -2.609 5.809 1.00 97.62 91 ILE A C 1
ATOM 683 O O . ILE A 1 91 ? -18.917 -3.651 5.232 1.00 97.62 91 ILE A O 1
ATOM 687 N N . SER A 1 92 ? -19.649 -1.539 5.146 1.00 96.25 92 SER A N 1
ATOM 688 C CA . SER A 1 92 ? -19.835 -1.516 3.695 1.00 96.25 92 SER A CA 1
ATOM 689 C C . SER A 1 92 ? -19.572 -0.127 3.120 1.00 96.25 92 SER A C 1
ATOM 691 O O . SER A 1 92 ? -19.800 0.893 3.776 1.00 96.25 92 SER A O 1
ATOM 693 N N . SER A 1 93 ? -19.073 -0.093 1.886 1.00 95.00 93 SER A N 1
ATOM 694 C CA . SER A 1 93 ? -18.847 1.123 1.106 1.00 95.00 93 SER A CA 1
ATOM 695 C C . SER A 1 93 ? -19.596 0.976 -0.213 1.00 95.00 93 SER A C 1
ATOM 697 O O . SER A 1 93 ? -19.299 0.064 -0.980 1.00 95.00 93 SER A O 1
ATOM 699 N N . GLU A 1 94 ? -20.591 1.831 -0.453 1.00 92.81 94 GLU A N 1
ATOM 700 C CA . GLU A 1 94 ? -21.296 1.906 -1.735 1.00 92.81 94 GLU A CA 1
ATOM 701 C C . GLU A 1 94 ? -20.679 3.060 -2.545 1.00 92.81 94 GLU A C 1
ATOM 703 O O . GLU A 1 94 ? -20.977 4.228 -2.254 1.00 92.81 94 GLU A O 1
ATOM 708 N N . PRO A 1 95 ? -19.806 2.775 -3.534 1.00 82.19 95 PRO A N 1
ATOM 709 C CA . PRO A 1 95 ? -19.125 3.817 -4.303 1.00 82.19 95 PRO A CA 1
ATOM 710 C C . PRO A 1 95 ? -20.109 4.686 -5.098 1.00 82.19 95 PRO A C 1
ATOM 712 O O . PRO A 1 95 ? -19.899 5.892 -5.204 1.00 82.19 95 PRO A O 1
ATOM 715 N N . ASP A 1 96 ? -21.221 4.108 -5.560 1.00 80.69 96 ASP A N 1
ATOM 716 C CA . ASP A 1 96 ? -22.216 4.804 -6.386 1.00 80.69 96 ASP A CA 1
ATOM 717 C C . ASP A 1 96 ? -23.046 5.822 -5.592 1.00 80.69 96 ASP A C 1
ATOM 719 O O . ASP A 1 96 ? -23.414 6.882 -6.094 1.00 80.69 96 ASP A O 1
ATOM 723 N N . ALA A 1 97 ? -23.338 5.520 -4.324 1.00 83.38 97 ALA A N 1
ATOM 724 C CA . ALA A 1 97 ? -24.214 6.337 -3.486 1.00 83.38 97 ALA A CA 1
ATOM 725 C C . ALA A 1 97 ? -23.456 7.314 -2.571 1.00 83.38 97 ALA A C 1
ATOM 727 O O . ALA A 1 97 ? -24.090 8.128 -1.890 1.00 83.38 97 ALA A O 1
ATOM 728 N N . VAL A 1 98 ? -22.119 7.225 -2.510 1.00 89.00 98 VAL A N 1
ATOM 729 C CA . VAL A 1 98 ? -21.255 7.978 -1.573 1.00 89.00 98 VAL A CA 1
ATOM 730 C C . VAL A 1 98 ? -21.722 7.808 -0.114 1.00 89.00 98 VAL A C 1
ATOM 732 O O . VAL A 1 98 ? -21.652 8.717 0.725 1.00 89.00 98 VAL A O 1
ATOM 735 N N . ARG A 1 99 ? -22.260 6.624 0.194 1.00 96.19 99 ARG A N 1
ATOM 736 C CA . ARG A 1 99 ? -22.764 6.249 1.515 1.00 96.19 99 ARG A CA 1
ATOM 737 C C . ARG A 1 99 ? -21.986 5.053 2.036 1.00 96.19 99 ARG A C 1
ATOM 739 O O . ARG A 1 99 ? -21.645 4.132 1.303 1.00 96.19 99 ARG A O 1
ATOM 746 N N . PHE A 1 100 ? -21.748 5.081 3.334 1.00 97.06 100 PHE A N 1
ATOM 747 C CA . PHE A 1 100 ? -21.057 4.049 4.080 1.00 97.06 100 PHE A CA 1
ATOM 748 C C . PHE A 1 100 ? -22.048 3.408 5.041 1.00 97.06 100 PHE A C 1
ATOM 750 O O . PHE A 1 100 ? -22.769 4.112 5.756 1.00 97.06 100 PHE A O 1
ATOM 757 N N . GLY A 1 101 ? -22.089 2.080 5.055 1.00 97.56 101 GLY A N 1
ATOM 758 C CA . GLY A 1 101 ? -22.729 1.328 6.122 1.00 97.56 101 GLY A CA 1
ATOM 759 C C . GLY A 1 101 ? -21.808 1.309 7.334 1.00 97.56 101 GLY A C 1
ATOM 760 O O . GLY A 1 101 ? -20.667 0.858 7.239 1.00 97.56 101 GLY A O 1
ATOM 761 N N . VAL A 1 102 ? -22.289 1.804 8.469 1.00 97.75 102 VAL A N 1
ATOM 762 C CA . VAL A 1 102 ? -21.573 1.802 9.747 1.00 97.75 102 VAL A CA 1
ATOM 763 C C . VAL A 1 102 ? -22.360 0.982 10.755 1.00 97.75 102 VAL A C 1
ATOM 765 O O . VAL A 1 102 ? -23.522 1.285 11.019 1.00 97.75 102 VAL A O 1
ATOM 768 N N . SER A 1 103 ? -21.713 -0.023 11.340 1.00 97.94 103 SER A N 1
ATOM 769 C CA . SER A 1 103 ? -22.216 -0.747 12.506 1.00 97.94 103 SER A CA 1
ATOM 770 C C . SER A 1 103 ? -21.781 -0.005 13.764 1.00 97.94 103 SER A C 1
ATOM 772 O O . SER A 1 103 ? -20.588 0.061 14.063 1.00 97.94 103 SER A O 1
ATOM 774 N N . LEU A 1 104 ? -22.729 0.576 14.493 1.00 98.00 104 LEU A N 1
ATOM 775 C CA . LEU A 1 104 ? -22.466 1.210 15.784 1.00 98.00 104 LEU A CA 1
ATOM 776 C C . LEU A 1 104 ? -22.109 0.167 16.846 1.00 98.00 104 LEU A C 1
ATOM 778 O O . LEU A 1 104 ? -22.549 -0.978 16.767 1.00 98.00 104 LEU A O 1
ATOM 782 N N . ASP A 1 105 ? -21.399 0.588 17.893 1.00 96.12 105 ASP A N 1
ATOM 783 C CA . ASP A 1 105 ? -21.105 -0.274 19.052 1.00 96.12 105 ASP A CA 1
ATOM 784 C C . ASP A 1 105 ? -22.390 -0.739 19.779 1.00 96.12 105 ASP A C 1
ATOM 786 O O . ASP A 1 105 ? -22.381 -1.730 20.503 1.00 96.12 105 ASP A O 1
ATOM 790 N N . SER A 1 106 ? -23.524 -0.064 19.550 1.00 96.56 106 SER A N 1
ATOM 791 C CA . SER A 1 106 ? -24.850 -0.485 20.026 1.00 96.56 106 SER A CA 1
ATOM 792 C C . SER A 1 106 ? -25.457 -1.661 19.247 1.00 96.56 106 SER A C 1
ATOM 794 O O . SER A 1 106 ? -26.552 -2.104 19.587 1.00 96.56 106 SER A O 1
ATOM 796 N N . GLY A 1 107 ? -24.800 -2.133 18.182 1.00 96.44 107 GLY A N 1
ATOM 797 C CA . GLY A 1 107 ? -25.294 -3.184 17.284 1.00 96.44 107 GLY A CA 1
ATOM 798 C C . GLY A 1 107 ? -26.247 -2.690 16.191 1.00 96.44 107 GLY A C 1
ATOM 799 O O . GLY A 1 107 ? -26.723 -3.484 15.386 1.00 96.44 107 GLY A O 1
ATOM 800 N N . LYS A 1 108 ? -26.541 -1.383 16.135 1.00 97.75 108 LYS A N 1
ATOM 801 C CA . LYS A 1 108 ? -27.378 -0.798 15.081 1.00 97.75 108 LYS A CA 1
ATOM 802 C C . LYS A 1 108 ? -26.544 -0.419 13.860 1.00 97.75 108 LYS A C 1
ATOM 804 O O . LYS A 1 108 ? -25.543 0.281 13.984 1.00 97.75 108 LYS A O 1
ATOM 809 N N . GLU A 1 109 ? -27.028 -0.778 12.678 1.00 97.94 109 GLU A N 1
ATOM 810 C CA . GLU A 1 109 ? -26.429 -0.373 11.407 1.00 97.94 109 GLU A CA 1
ATOM 811 C C . GLU A 1 109 ? -27.079 0.903 10.852 1.00 97.94 109 GLU A C 1
ATOM 813 O O . GLU A 1 109 ? -28.302 1.074 10.888 1.00 97.94 109 GLU A O 1
ATOM 818 N N . LEU A 1 110 ? -26.259 1.820 10.334 1.00 97.44 110 LEU A N 1
ATOM 819 C CA . LEU A 1 110 ? -26.696 3.074 9.720 1.00 97.44 110 LEU A CA 1
ATOM 820 C C . LEU A 1 110 ? -25.968 3.313 8.397 1.00 97.44 110 LEU A C 1
ATOM 822 O O . LEU A 1 110 ? -24.749 3.188 8.321 1.00 97.44 110 LEU A O 1
ATOM 826 N N . LYS A 1 111 ? -26.707 3.739 7.367 1.00 97.44 111 LYS A N 1
ATOM 827 C CA . LYS A 1 111 ? -26.127 4.248 6.116 1.00 97.44 111 LYS A CA 1
ATOM 828 C C . LYS A 1 111 ? -25.956 5.762 6.207 1.00 97.44 111 LYS A C 1
ATOM 830 O O . LYS A 1 111 ? -26.945 6.496 6.237 1.00 97.44 111 LYS A O 1
ATOM 835 N N . VAL A 1 112 ? -24.715 6.236 6.232 1.00 97.56 112 VAL A N 1
ATOM 836 C CA . VAL A 1 112 ? -24.375 7.660 6.387 1.00 97.56 112 VAL A CA 1
ATOM 837 C C . VAL A 1 112 ? -23.424 8.122 5.288 1.00 97.56 112 VAL A C 1
ATOM 839 O O . VAL A 1 112 ? -22.676 7.333 4.720 1.00 97.56 112 VAL A O 1
ATOM 842 N N . LYS A 1 113 ? -23.467 9.409 4.944 1.00 95.88 113 LYS A N 1
ATOM 843 C CA . LYS A 1 113 ? -22.535 9.995 3.973 1.00 95.88 113 LYS A CA 1
ATOM 844 C C . LYS A 1 113 ? -21.129 10.115 4.561 1.00 95.88 113 LYS A C 1
ATOM 846 O O . LYS A 1 113 ? -20.989 10.292 5.770 1.00 95.88 113 LYS A O 1
ATOM 851 N N . ARG A 1 114 ? -20.113 10.144 3.691 1.00 94.62 114 ARG A N 1
ATOM 852 C CA . ARG A 1 114 ? -18.701 10.357 4.072 1.00 94.62 114 ARG A CA 1
ATOM 853 C C . ARG A 1 114 ? -18.487 11.594 4.950 1.00 94.62 114 ARG A C 1
ATOM 855 O O . ARG A 1 114 ? -17.730 11.527 5.905 1.00 94.62 114 ARG A O 1
ATOM 862 N N . GLU A 1 115 ? -19.177 12.695 4.645 1.00 95.31 115 GLU A N 1
ATOM 863 C CA . GLU A 1 115 ? -19.077 13.974 5.375 1.00 95.31 115 GLU A CA 1
ATOM 864 C C . GLU A 1 115 ? -19.478 13.877 6.856 1.00 95.31 115 GLU A C 1
ATOM 866 O O . GLU A 1 115 ? -19.045 14.687 7.668 1.00 95.31 115 GLU A O 1
ATOM 871 N N . ASN A 1 116 ? -20.254 12.851 7.217 1.00 96.44 116 ASN A N 1
ATOM 872 C CA . ASN A 1 116 ? -20.715 12.619 8.583 1.00 96.44 116 ASN A CA 1
ATOM 873 C C . ASN A 1 116 ? -19.829 11.631 9.358 1.00 96.44 116 ASN A C 1
ATOM 875 O O . ASN A 1 116 ? -20.180 11.242 10.474 1.00 96.44 116 ASN A O 1
ATOM 879 N N . LEU A 1 117 ? -18.709 11.197 8.772 1.00 96.50 117 LEU A N 1
ATOM 880 C CA . LEU A 1 117 ? -17.761 10.267 9.374 1.00 96.50 117 LEU A CA 1
ATOM 881 C C . LEU A 1 117 ? -16.469 10.985 9.741 1.00 96.50 117 LEU A C 1
ATOM 883 O O . LEU A 1 117 ? -15.768 11.509 8.878 1.00 96.50 117 LEU A O 1
ATOM 887 N N . VAL A 1 118 ? -16.115 10.938 11.021 1.00 95.69 118 VAL A N 1
ATOM 888 C CA . VAL A 1 118 ? -14.801 11.364 11.501 1.00 95.69 118 VAL A CA 1
ATOM 889 C C . VAL A 1 118 ? -13.998 10.101 11.816 1.00 95.69 118 VAL A C 1
ATOM 891 O O . VAL A 1 118 ? -14.405 9.369 12.721 1.00 95.69 118 VAL A O 1
ATOM 894 N N . PRO A 1 119 ? -12.903 9.798 11.089 1.00 93.94 119 PRO A N 1
ATOM 895 C CA . PRO A 1 119 ? -12.050 8.666 11.425 1.00 93.94 119 PRO A CA 1
ATOM 896 C C . PRO A 1 119 ? -11.487 8.876 12.828 1.00 93.94 119 PRO A C 1
ATOM 898 O O . PRO A 1 119 ? -10.870 9.905 13.118 1.00 93.94 119 PRO A O 1
ATOM 901 N N . GLU A 1 120 ? -11.745 7.915 13.706 1.00 91.31 120 GLU A N 1
ATOM 902 C CA . GLU A 1 120 ? -11.161 7.902 15.036 1.00 91.31 120 GLU A CA 1
ATOM 903 C C . GLU A 1 120 ? -9.906 7.029 14.951 1.00 91.31 120 GLU A C 1
ATOM 905 O O . GLU A 1 120 ? -9.996 5.921 14.418 1.00 91.31 120 GLU A O 1
ATOM 910 N N . PRO A 1 121 ? -8.725 7.517 15.375 1.00 82.44 121 PRO A N 1
ATOM 911 C CA . PRO A 1 121 ? -7.551 6.662 15.437 1.00 82.44 121 PRO A CA 1
ATOM 912 C C . PRO A 1 121 ? -7.904 5.456 16.305 1.00 82.44 121 PRO A C 1
ATOM 914 O O . PRO A 1 121 ? -8.382 5.618 17.425 1.00 82.44 121 PRO A O 1
ATOM 917 N N . ASP A 1 122 ? -7.730 4.256 15.761 1.00 73.00 122 ASP A N 1
ATOM 918 C CA . ASP A 1 122 ? -7.923 3.041 16.531 1.00 73.00 122 ASP A CA 1
ATOM 919 C C . ASP A 1 122 ? -6.920 3.059 17.693 1.00 73.00 122 ASP A C 1
ATOM 921 O O . ASP A 1 122 ? -5.732 2.791 17.509 1.00 73.00 122 ASP A O 1
ATOM 925 N N . ASP A 1 123 ? -7.403 3.319 18.910 1.00 63.41 123 ASP A N 1
ATOM 926 C CA . ASP A 1 123 ? -6.622 3.154 20.147 1.00 63.41 123 ASP A CA 1
ATOM 927 C C . ASP A 1 123 ? -6.106 1.700 20.298 1.00 63.41 123 ASP A C 1
ATOM 929 O O . ASP A 1 123 ? -5.249 1.398 21.126 1.00 63.41 123 ASP A O 1
ATOM 933 N N . ALA A 1 124 ? -6.570 0.781 19.442 1.00 56.62 124 ALA A N 1
ATOM 934 C CA . ALA A 1 124 ? -6.062 -0.578 19.309 1.00 56.62 124 ALA A CA 1
ATOM 935 C C . ALA A 1 124 ? -4.592 -0.660 18.843 1.00 56.62 124 ALA A C 1
ATOM 937 O O . ALA A 1 124 ? -3.980 -1.718 18.994 1.00 56.62 124 ALA A O 1
ATOM 938 N N . PHE A 1 125 ? -3.986 0.429 18.347 1.00 46.84 125 PHE A N 1
ATOM 939 C CA . PHE A 1 125 ? -2.535 0.477 18.109 1.00 46.84 125 PHE A CA 1
ATOM 940 C C . PHE A 1 125 ? -1.701 0.722 19.386 1.00 46.84 125 PHE A C 1
ATOM 942 O O . PHE A 1 125 ? -0.484 0.844 19.302 1.00 46.84 125 PHE A O 1
ATOM 949 N N . ASP A 1 126 ? -2.298 0.727 20.584 1.00 49.91 126 ASP A N 1
ATOM 950 C CA . ASP A 1 126 ? -1.542 0.609 21.848 1.00 49.91 126 ASP A CA 1
ATOM 951 C C . ASP A 1 126 ? -1.393 -0.862 22.307 1.00 49.91 126 ASP A C 1
ATOM 953 O O . ASP A 1 126 ? -0.598 -1.186 23.191 1.00 49.91 126 ASP A O 1
ATOM 957 N N . GLY A 1 127 ? -2.066 -1.804 21.629 1.00 48.09 127 GLY A N 1
ATOM 958 C CA . GLY A 1 127 ? -1.936 -3.246 21.875 1.00 48.09 127 GLY A CA 1
ATOM 959 C C . GLY A 1 127 ? -0.576 -3.840 21.480 1.00 48.09 127 GLY A C 1
ATOM 960 O O . GLY A 1 127 ? -0.193 -4.887 21.996 1.00 48.09 127 GLY A O 1
ATOM 961 N N . LEU A 1 128 ? 0.199 -3.159 20.624 1.00 47.88 128 LEU A N 1
ATOM 962 C CA . LEU A 1 128 ? 1.578 -3.549 20.291 1.00 47.88 128 LEU A CA 1
ATOM 963 C C . LEU A 1 128 ? 2.634 -2.849 21.162 1.00 47.88 128 LEU A C 1
ATOM 965 O O . LEU A 1 128 ? 3.816 -3.189 21.099 1.00 47.88 128 LEU A O 1
ATOM 969 N N . ARG A 1 129 ? 2.226 -1.902 22.018 1.00 49.12 129 ARG A N 1
ATOM 970 C CA . ARG A 1 129 ? 3.101 -1.287 23.028 1.00 49.12 129 ARG A CA 1
ATOM 971 C C . ARG A 1 129 ? 3.171 -2.106 24.321 1.00 49.12 129 ARG A C 1
ATOM 973 O O . ARG A 1 129 ? 4.133 -1.966 25.072 1.00 49.12 129 ARG A O 1
ATOM 980 N N . GLY A 1 130 ? 2.247 -3.054 24.504 1.00 46.50 130 GLY A N 1
ATOM 981 C CA . GLY A 1 130 ? 2.298 -4.096 25.537 1.00 46.50 130 GLY A CA 1
ATOM 982 C C . GLY A 1 130 ? 3.366 -5.181 25.322 1.00 46.50 130 GLY A C 1
ATOM 983 O O . GLY A 1 130 ? 3.596 -5.981 26.220 1.00 46.50 130 GLY A O 1
ATOM 984 N N . LEU A 1 131 ? 4.065 -5.198 24.177 1.00 52.28 131 LEU A N 1
ATOM 985 C CA . LEU A 1 131 ? 5.197 -6.106 23.921 1.00 52.28 131 LEU A CA 1
ATOM 986 C C . LEU A 1 131 ? 6.573 -5.461 24.162 1.00 52.28 131 LEU A C 1
ATOM 988 O O . LEU A 1 131 ? 7.601 -6.097 23.946 1.00 52.28 131 LEU A O 1
ATOM 992 N N . LYS A 1 132 ? 6.623 -4.220 24.667 1.00 48.09 132 LYS A N 1
ATOM 993 C CA . LYS A 1 132 ? 7.877 -3.548 25.055 1.00 48.09 132 LYS A CA 1
ATOM 994 C C . LYS A 1 132 ? 7.998 -3.399 26.573 1.00 48.09 132 LYS A C 1
ATOM 996 O O . LYS A 1 132 ? 8.370 -2.349 27.086 1.00 48.09 132 LYS A O 1
ATOM 1001 N N . GLY A 1 133 ? 7.684 -4.481 27.279 1.00 51.28 133 GLY A N 1
ATOM 1002 C CA . GLY A 1 133 ? 7.839 -4.620 28.720 1.00 51.28 133 GLY A CA 1
ATOM 1003 C C . GLY A 1 133 ? 8.333 -6.015 29.076 1.00 51.28 133 GLY A C 1
ATOM 1004 O O . GLY A 1 133 ? 7.551 -6.844 29.518 1.00 51.28 133 GLY A O 1
ATOM 1005 N N . GLY A 1 134 ? 9.631 -6.266 28.891 1.00 50.41 134 GLY A N 1
ATOM 1006 C CA . GLY A 1 134 ? 10.288 -7.382 29.570 1.00 50.41 134 GLY A CA 1
ATOM 1007 C C . GLY A 1 134 ? 11.473 -7.979 28.835 1.00 50.41 134 GLY A C 1
ATOM 1008 O O . GLY A 1 134 ? 11.334 -9.085 28.355 1.00 50.41 134 GLY A O 1
ATOM 1009 N N . PHE A 1 135 ? 12.623 -7.293 28.792 1.00 52.22 135 PHE A N 1
ATOM 1010 C CA . PHE A 1 135 ? 13.930 -7.986 28.783 1.00 52.22 135 PHE A CA 1
ATOM 1011 C C . PHE A 1 135 ? 15.118 -7.181 29.360 1.00 52.22 135 PHE A C 1
ATOM 1013 O O . PHE A 1 135 ? 16.201 -7.743 29.454 1.00 52.22 135 PHE A O 1
ATOM 1020 N N . LEU A 1 136 ? 14.979 -5.921 29.813 1.00 55.62 136 LEU A N 1
ATOM 1021 C CA . LEU A 1 136 ? 16.136 -5.141 30.318 1.00 55.62 136 LEU A CA 1
ATOM 1022 C C . LEU A 1 136 ? 15.844 -4.246 31.542 1.00 55.62 136 LEU A C 1
ATOM 1024 O O . LEU A 1 136 ? 16.304 -3.112 31.615 1.00 55.62 136 LEU A O 1
ATOM 1028 N N . ALA A 1 137 ? 15.104 -4.751 32.532 1.00 48.34 137 ALA A N 1
ATOM 1029 C CA . ALA A 1 137 ? 15.003 -4.109 33.851 1.00 48.34 137 ALA A CA 1
ATOM 1030 C C . ALA A 1 137 ? 15.056 -5.159 34.973 1.00 48.34 137 ALA A C 1
ATOM 1032 O O . ALA A 1 137 ? 14.127 -5.318 35.755 1.00 48.34 137 ALA A O 1
ATOM 1033 N N . GLY A 1 138 ? 16.148 -5.925 35.004 1.00 40.97 138 GLY A N 1
ATOM 1034 C CA . GLY A 1 138 ? 16.477 -6.871 36.069 1.00 40.97 138 GLY A CA 1
ATOM 1035 C C . GLY A 1 138 ? 17.771 -6.454 36.756 1.00 40.97 138 GLY A C 1
ATOM 1036 O O . GLY A 1 138 ? 18.822 -7.030 36.501 1.00 40.97 138 GLY A O 1
ATOM 1037 N N . GLY A 1 139 ? 17.703 -5.422 37.592 1.00 47.25 139 GLY A N 1
ATOM 1038 C CA . GLY A 1 139 ? 18.828 -4.957 38.397 1.00 47.25 139 GLY A CA 1
ATOM 1039 C C . GLY A 1 139 ? 18.314 -4.223 39.625 1.00 47.25 139 GLY A C 1
ATOM 1040 O O . GLY A 1 139 ? 18.093 -3.020 39.568 1.00 47.25 139 GLY A O 1
ATOM 1041 N N . GLY A 1 140 ? 18.089 -4.947 40.724 1.00 40.38 140 GLY A N 1
ATOM 1042 C CA . GLY A 1 140 ? 17.676 -4.316 41.978 1.00 40.38 140 GLY A CA 1
ATOM 1043 C C . GLY A 1 140 ? 17.071 -5.252 43.019 1.00 40.38 140 GLY A C 1
ATOM 1044 O O . GLY A 1 140 ? 15.864 -5.276 43.181 1.00 40.38 140 GLY A O 1
ATOM 1045 N N . ALA A 1 141 ? 17.954 -5.954 43.735 1.00 41.50 141 ALA A N 1
ATOM 1046 C CA . ALA A 1 141 ? 17.890 -6.274 45.166 1.00 41.50 141 ALA A CA 1
ATOM 1047 C C . ALA A 1 141 ? 16.653 -6.977 45.779 1.00 41.50 141 ALA A C 1
ATOM 1049 O O . ALA A 1 141 ? 15.592 -6.391 45.943 1.00 41.50 141 ALA A O 1
ATOM 1050 N N . GLY A 1 142 ? 16.920 -8.139 46.395 1.00 40.41 142 GLY A N 1
ATOM 1051 C CA . GLY A 1 142 ? 16.491 -8.365 47.783 1.00 40.41 142 GLY A CA 1
ATOM 1052 C C . GLY A 1 142 ? 15.725 -9.656 48.083 1.00 40.41 142 GLY A C 1
ATOM 1053 O O . GLY A 1 142 ? 14.526 -9.711 47.873 1.00 40.41 142 GLY A O 1
ATOM 1054 N N . ARG A 1 143 ? 16.449 -10.636 48.657 1.00 45.47 143 ARG A N 1
ATOM 1055 C CA . ARG A 1 143 ? 16.095 -11.534 49.789 1.00 45.47 143 ARG A CA 1
ATOM 1056 C C . ARG A 1 143 ? 14.614 -11.963 49.903 1.00 45.47 143 ARG A C 1
ATOM 1058 O O . ARG A 1 143 ? 13.740 -11.145 50.148 1.00 45.47 143 ARG A O 1
ATOM 1065 N N . SER A 1 144 ? 14.307 -13.257 49.982 1.00 41.09 144 SER A N 1
ATOM 1066 C CA . SER A 1 144 ? 14.482 -14.026 51.227 1.00 41.09 144 SER A CA 1
ATOM 1067 C C . SER A 1 144 ? 14.348 -15.538 51.000 1.00 41.09 144 SER A C 1
ATOM 1069 O O . SER A 1 144 ? 13.664 -15.980 50.086 1.00 41.09 144 SER A O 1
ATOM 1071 N N . ALA A 1 145 ? 15.040 -16.267 51.873 1.00 49.66 145 ALA A N 1
ATOM 1072 C CA . ALA A 1 145 ? 15.131 -17.710 52.060 1.00 49.66 145 ALA A CA 1
ATOM 1073 C C . ALA A 1 145 ? 13.853 -18.534 51.815 1.00 49.66 145 ALA A C 1
ATOM 1075 O O . ALA A 1 145 ? 12.816 -18.225 52.390 1.00 49.66 145 ALA A O 1
ATOM 1076 N N . ASP A 1 146 ? 14.003 -19.663 51.118 1.00 44.22 146 ASP A N 1
ATOM 1077 C CA . ASP A 1 146 ? 13.521 -20.949 51.629 1.00 44.22 146 ASP A CA 1
ATOM 1078 C C . ASP A 1 146 ? 14.356 -22.105 51.055 1.00 44.22 146 ASP A C 1
ATOM 1080 O O . ASP A 1 146 ? 14.867 -22.036 49.935 1.00 44.22 146 ASP A O 1
ATOM 1084 N N . ALA A 1 147 ? 14.583 -23.112 51.891 1.00 50.44 147 ALA A N 1
ATOM 1085 C CA . ALA A 1 147 ? 15.519 -24.207 51.697 1.00 50.44 147 ALA A CA 1
ATOM 1086 C C . ALA A 1 147 ? 14.825 -25.454 51.126 1.00 50.44 147 ALA A C 1
ATOM 1088 O O . ALA A 1 147 ? 13.727 -25.802 51.540 1.00 50.44 147 ALA A O 1
ATOM 1089 N N . GLY A 1 148 ? 15.514 -26.185 50.248 1.00 40.50 148 GLY A N 1
ATOM 1090 C CA . GLY A 1 148 ? 15.090 -27.505 49.764 1.00 40.50 148 GLY A CA 1
ATOM 1091 C C . GLY A 1 148 ? 15.692 -27.774 48.390 1.00 40.50 148 GLY A C 1
ATOM 1092 O O . GLY A 1 148 ? 15.186 -27.303 47.384 1.00 40.50 148 GLY A O 1
ATOM 1093 N N . ASP A 1 149 ? 16.937 -28.231 48.342 1.00 48.44 149 ASP A N 1
ATOM 1094 C CA . ASP A 1 149 ? 17.309 -29.648 48.224 1.00 48.44 149 ASP A CA 1
ATOM 1095 C C . ASP A 1 149 ? 17.281 -30.171 46.775 1.00 48.44 149 ASP A C 1
ATOM 1097 O O . ASP A 1 149 ? 16.295 -30.090 46.053 1.00 48.44 149 ASP A O 1
ATOM 1101 N N . ARG A 1 150 ? 18.418 -30.785 46.434 1.00 52.56 150 ARG A N 1
ATOM 1102 C CA . ARG A 1 150 ? 18.683 -31.739 45.355 1.00 52.56 150 ARG A CA 1
ATOM 1103 C C . ARG A 1 150 ? 18.712 -31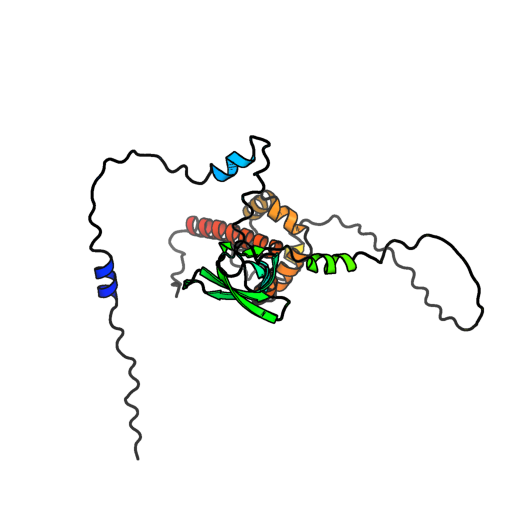.300 43.886 1.00 52.56 150 ARG A C 1
ATOM 1105 O O . ARG A 1 150 ? 17.735 -31.327 43.148 1.00 52.56 150 ARG A O 1
ATOM 1112 N N . SER A 1 151 ? 19.971 -31.251 43.448 1.00 48.69 151 SER A N 1
ATOM 1113 C CA . SER A 1 151 ? 20.581 -32.027 42.352 1.00 48.69 151 SER A CA 1
ATOM 1114 C C . SER A 1 151 ? 21.062 -31.236 41.131 1.00 48.69 151 SER A C 1
ATOM 1116 O O . SER A 1 151 ? 20.299 -30.747 40.307 1.00 48.69 151 SER A O 1
ATOM 1118 N N . GLU A 1 152 ? 22.398 -31.162 41.051 1.00 51.94 152 GLU A N 1
ATOM 1119 C CA . GLU A 1 152 ? 23.194 -30.826 39.871 1.00 51.94 152 GLU A CA 1
ATOM 1120 C C . GLU A 1 152 ? 22.755 -31.654 38.653 1.00 51.94 152 GLU A C 1
ATOM 1122 O O . GLU A 1 152 ? 22.540 -32.864 38.757 1.00 51.94 152 GLU A O 1
ATOM 1127 N N . PRO A 1 153 ? 22.806 -31.040 37.464 1.00 51.41 153 PRO A N 1
ATOM 1128 C CA . PRO A 1 153 ? 23.818 -31.521 36.535 1.00 51.41 153 PRO A CA 1
ATOM 1129 C C . PRO A 1 153 ? 24.701 -30.385 36.013 1.00 51.41 153 PRO A C 1
ATOM 1131 O O . PRO A 1 153 ? 24.249 -29.367 35.490 1.00 51.41 153 PRO A O 1
ATOM 1134 N N . LYS A 1 154 ? 26.010 -30.610 36.134 1.00 51.84 154 LYS A N 1
ATOM 1135 C CA . LYS A 1 154 ? 27.069 -29.841 35.484 1.00 51.84 154 LYS A CA 1
ATOM 1136 C C . LYS A 1 154 ? 26.930 -29.944 33.964 1.00 51.84 154 LYS A C 1
ATOM 1138 O O . LYS A 1 154 ? 27.198 -30.999 33.399 1.00 51.84 154 LYS A O 1
ATOM 1143 N N . LEU A 1 155 ? 26.661 -28.825 33.301 1.00 49.44 155 LEU A N 1
ATOM 1144 C CA . LEU A 1 155 ? 27.114 -28.595 31.931 1.00 49.44 155 LEU A CA 1
ATOM 1145 C C . LEU A 1 155 ? 27.796 -27.229 31.865 1.00 49.44 155 LEU A C 1
ATOM 1147 O O . LEU A 1 155 ? 27.172 -26.182 31.732 1.00 49.44 155 LEU A O 1
ATOM 1151 N N . LYS A 1 156 ? 29.124 -27.275 32.000 1.00 52.94 156 LYS A N 1
ATOM 1152 C CA . LYS A 1 156 ? 30.023 -26.202 31.593 1.00 52.94 156 LYS A CA 1
ATOM 1153 C C . LYS A 1 156 ? 29.953 -26.106 30.070 1.00 52.94 156 LYS A C 1
ATOM 1155 O O . LYS A 1 156 ? 30.587 -26.897 29.379 1.00 52.94 156 LYS A O 1
ATOM 1160 N N . GLN A 1 157 ? 29.192 -25.153 29.557 1.00 54.38 157 GLN A N 1
ATOM 1161 C CA . GLN A 1 157 ? 29.470 -24.577 28.249 1.00 54.38 157 GLN A CA 1
ATOM 1162 C C . GLN A 1 157 ? 29.725 -23.098 28.482 1.00 54.38 157 GLN A C 1
ATOM 1164 O O . GLN A 1 157 ? 28.822 -22.328 28.800 1.00 54.38 157 GLN A O 1
ATOM 1169 N N . GLU A 1 158 ? 31.002 -22.736 28.426 1.00 46.91 158 GLU A N 1
ATOM 1170 C CA . GLU A 1 158 ? 31.415 -21.344 28.389 1.00 46.91 158 GLU A CA 1
ATOM 1171 C C . GLU A 1 158 ? 30.822 -20.729 27.115 1.00 46.91 158 GLU A C 1
ATOM 1173 O O . GLU A 1 158 ? 31.021 -21.287 26.032 1.00 46.91 158 GLU A O 1
ATOM 1178 N N . PRO A 1 159 ? 30.069 -19.620 27.202 1.00 49.97 159 PRO A N 1
ATOM 1179 C CA . PRO A 1 159 ? 29.633 -18.916 26.013 1.00 49.97 159 PRO A CA 1
ATOM 1180 C C . PRO A 1 159 ? 30.885 -18.359 25.337 1.00 49.97 159 PRO A C 1
ATOM 1182 O O . PRO A 1 159 ? 31.466 -17.368 25.782 1.00 49.97 159 PRO A O 1
ATOM 1185 N N . THR A 1 160 ? 31.328 -19.015 24.265 1.00 49.59 160 THR A N 1
ATOM 1186 C CA . THR A 1 160 ? 32.298 -18.445 23.336 1.00 49.59 160 THR A CA 1
ATOM 1187 C C . THR A 1 160 ? 31.732 -17.122 22.854 1.00 49.59 160 THR A C 1
ATOM 1189 O O . THR A 1 160 ? 30.769 -17.085 22.089 1.00 49.59 160 THR A O 1
ATOM 1192 N N . ALA A 1 161 ? 32.311 -16.031 23.350 1.00 50.62 161 ALA A N 1
ATOM 1193 C CA . ALA A 1 161 ? 32.044 -14.689 22.881 1.00 50.62 161 ALA A CA 1
ATOM 1194 C C . ALA A 1 161 ? 32.398 -14.635 21.391 1.00 50.62 161 ALA A C 1
ATOM 1196 O O . ALA A 1 161 ? 33.567 -14.501 21.023 1.00 50.62 161 ALA A O 1
ATOM 1197 N N . VAL A 1 162 ? 31.383 -14.775 20.537 1.00 51.81 162 VAL A N 1
ATOM 1198 C CA . VAL A 1 162 ? 31.483 -14.506 19.105 1.00 51.81 162 VAL A CA 1
ATOM 1199 C C . VAL A 1 162 ? 31.759 -13.014 18.984 1.00 51.81 162 VAL A C 1
ATOM 1201 O O . VAL A 1 162 ? 30.856 -12.185 19.049 1.00 51.81 162 VAL A O 1
ATOM 1204 N N . ARG A 1 163 ? 33.042 -12.661 18.906 1.00 45.38 163 ARG A N 1
ATOM 1205 C CA . ARG A 1 163 ? 33.479 -11.312 18.562 1.00 45.38 163 ARG A CA 1
ATOM 1206 C C . ARG A 1 163 ? 33.102 -11.091 17.095 1.00 45.38 163 ARG A C 1
ATOM 1208 O O . ARG A 1 163 ? 33.631 -11.813 16.251 1.00 45.38 163 ARG A O 1
ATOM 1215 N N . PRO A 1 164 ? 32.230 -10.126 16.754 1.00 46.16 164 PRO A N 1
ATOM 1216 C CA . PRO A 1 164 ? 31.999 -9.751 15.367 1.00 46.16 164 PRO A CA 1
ATOM 1217 C C . PRO A 1 164 ? 33.209 -8.943 14.882 1.00 46.16 164 PRO A C 1
ATOM 1219 O O . PRO A 1 164 ? 33.189 -7.718 14.831 1.00 46.16 164 PRO A O 1
ATOM 1222 N N . THR A 1 165 ? 34.313 -9.625 14.587 1.00 45.34 165 THR A N 1
ATOM 1223 C CA . THR A 1 165 ? 35.449 -9.049 13.864 1.00 45.34 165 THR A CA 1
ATOM 1224 C C . THR A 1 165 ? 35.373 -9.517 12.424 1.00 45.34 165 THR A C 1
ATOM 1226 O O . THR A 1 165 ? 36.021 -10.478 12.027 1.00 45.34 165 THR A O 1
ATOM 1229 N N . GLY A 1 166 ? 34.537 -8.833 11.660 1.00 43.78 166 GLY A N 1
ATOM 1230 C CA . GLY A 1 166 ? 34.515 -8.878 10.210 1.00 43.78 166 GLY A CA 1
ATOM 1231 C C . GLY A 1 166 ? 33.939 -7.549 9.771 1.00 43.78 166 GLY A C 1
ATOM 1232 O O . GLY A 1 166 ? 32.809 -7.226 10.136 1.00 43.78 166 GLY A O 1
ATOM 1233 N N . ALA A 1 167 ? 34.745 -6.733 9.093 1.00 50.03 167 ALA A N 1
ATOM 1234 C CA . ALA A 1 167 ? 34.252 -5.549 8.413 1.00 50.03 167 ALA A CA 1
ATOM 1235 C C . ALA A 1 167 ? 33.008 -5.966 7.624 1.00 50.03 167 ALA A C 1
ATOM 1237 O O . ALA A 1 167 ? 33.058 -6.975 6.927 1.00 50.03 167 ALA A O 1
ATOM 1238 N N . LYS A 1 168 ? 31.890 -5.256 7.804 1.00 53.41 168 LYS A N 1
ATOM 1239 C CA . LYS A 1 168 ? 30.675 -5.493 7.029 1.00 53.41 168 LYS A CA 1
ATOM 1240 C C . LYS A 1 168 ? 31.044 -5.278 5.565 1.00 53.41 168 LYS A C 1
ATOM 1242 O O . LYS A 1 168 ? 31.121 -4.139 5.106 1.00 53.41 168 LYS A O 1
ATOM 1247 N N . GLU A 1 169 ? 31.377 -6.367 4.882 1.00 52.12 169 GLU A N 1
ATOM 1248 C CA . GLU A 1 169 ? 31.510 -6.395 3.440 1.00 52.12 169 GLU A CA 1
ATOM 1249 C C . GLU A 1 169 ? 30.194 -5.845 2.897 1.00 52.12 169 GLU A C 1
ATOM 1251 O O . GLU A 1 169 ? 29.119 -6.135 3.427 1.00 52.12 169 GLU A O 1
ATOM 1256 N N . GLY A 1 170 ? 30.313 -4.881 1.986 1.00 56.97 170 GLY A N 1
ATOM 1257 C CA . GLY A 1 170 ? 29.240 -3.950 1.669 1.00 56.97 170 GLY A CA 1
ATOM 1258 C C . GLY A 1 170 ? 27.935 -4.633 1.242 1.00 56.97 170 GLY A C 1
ATOM 1259 O O . GLY A 1 170 ? 27.895 -5.830 0.975 1.00 56.97 170 GLY A O 1
ATOM 1260 N N . PRO A 1 171 ? 26.857 -3.859 1.080 1.00 53.38 171 PRO A N 1
ATOM 1261 C CA . PRO A 1 171 ? 25.505 -4.378 0.839 1.00 53.38 171 PRO A CA 1
ATOM 1262 C C . PRO A 1 171 ? 25.331 -5.269 -0.405 1.00 53.38 171 PRO A C 1
ATOM 1264 O O . PRO A 1 171 ? 24.301 -5.912 -0.572 1.00 53.38 171 PRO A O 1
ATOM 1267 N N . LEU A 1 172 ? 26.351 -5.350 -1.259 1.00 55.88 172 LEU A N 1
ATOM 1268 C CA . LEU A 1 172 ? 26.446 -6.298 -2.365 1.00 55.88 172 LEU A CA 1
ATOM 1269 C C . LEU A 1 172 ? 26.659 -7.755 -1.942 1.00 55.88 172 LEU A C 1
ATOM 1271 O O . LEU A 1 172 ? 26.312 -8.650 -2.708 1.00 55.88 172 LEU A O 1
ATOM 1275 N N . ASP A 1 173 ? 27.236 -8.017 -0.773 1.00 62.38 173 ASP A N 1
ATOM 1276 C CA . ASP A 1 173 ? 27.558 -9.388 -0.372 1.00 62.38 173 ASP A CA 1
ATOM 1277 C C . ASP A 1 173 ? 26.316 -10.147 0.125 1.00 62.38 173 ASP A C 1
ATOM 1279 O O . ASP A 1 173 ? 26.155 -11.339 -0.137 1.00 62.38 173 ASP A O 1
ATOM 1283 N N . ALA A 1 174 ? 25.342 -9.414 0.676 1.00 60.06 174 ALA A N 1
ATOM 1284 C CA . ALA A 1 174 ? 24.002 -9.923 0.969 1.00 60.06 174 ALA A CA 1
ATOM 1285 C C . ALA A 1 174 ? 23.229 -10.359 -0.293 1.00 60.06 174 ALA A C 1
ATOM 1287 O O . ALA A 1 174 ? 22.355 -11.214 -0.216 1.00 60.06 174 ALA A O 1
ATOM 1288 N N . LEU A 1 175 ? 23.555 -9.800 -1.464 1.00 56.34 175 LEU A N 1
ATOM 1289 C CA . LEU A 1 175 ? 22.974 -10.225 -2.743 1.00 56.34 175 LEU A CA 1
ATOM 1290 C C . LEU A 1 175 ? 23.660 -11.477 -3.305 1.00 56.34 175 LEU A C 1
ATOM 1292 O O . LEU A 1 175 ? 23.019 -12.264 -3.996 1.00 56.34 175 LEU A O 1
ATOM 1296 N N . LYS A 1 176 ? 24.944 -11.696 -2.999 1.00 61.09 176 LYS A N 1
ATOM 1297 C CA . LYS A 1 176 ? 25.671 -12.905 -3.420 1.00 61.09 176 LYS A CA 1
ATOM 1298 C C . LYS A 1 176 ? 25.286 -14.138 -2.604 1.00 61.09 176 LYS A C 1
ATOM 1300 O O . LYS A 1 176 ? 25.310 -15.244 -3.136 1.00 61.09 176 LYS A O 1
ATOM 1305 N N . SER A 1 177 ? 24.900 -13.962 -1.341 1.00 61.00 177 SER A N 1
ATOM 1306 C CA . SER A 1 177 ? 24.459 -15.060 -0.472 1.00 61.00 177 SER A CA 1
ATOM 1307 C C . SER A 1 177 ? 23.067 -15.609 -0.815 1.00 61.00 177 SER A C 1
ATOM 1309 O O . SER A 1 177 ? 22.720 -16.693 -0.350 1.00 61.00 177 SER A O 1
ATOM 1311 N N . LEU A 1 178 ? 22.298 -14.929 -1.678 1.00 60.34 178 LEU A N 1
ATOM 1312 C CA . LEU A 1 178 ? 20.966 -15.365 -2.121 1.00 60.34 178 LEU A CA 1
ATOM 1313 C C . LEU A 1 178 ? 20.977 -16.558 -3.092 1.00 60.34 178 LEU A C 1
ATOM 1315 O O . LEU A 1 178 ? 19.913 -17.049 -3.459 1.00 60.34 178 LEU A O 1
ATOM 1319 N N . GLY A 1 179 ? 22.148 -17.053 -3.511 1.00 54.19 179 GLY A N 1
ATOM 1320 C CA . GLY A 1 179 ? 22.248 -18.250 -4.358 1.00 54.19 179 GLY A CA 1
ATOM 1321 C C . GLY A 1 179 ? 21.641 -18.088 -5.756 1.00 54.19 179 GLY A C 1
ATOM 1322 O O . GLY A 1 179 ? 21.479 -19.075 -6.470 1.00 54.19 179 GLY A O 1
ATOM 1323 N N . ILE A 1 180 ? 21.318 -16.857 -6.163 1.00 63.25 180 ILE A N 1
ATOM 1324 C CA . ILE A 1 180 ? 20.901 -16.551 -7.528 1.00 63.25 180 ILE A CA 1
ATOM 1325 C C . ILE A 1 180 ? 22.137 -16.726 -8.411 1.00 63.25 180 ILE A C 1
ATOM 1327 O O . ILE A 1 180 ? 23.087 -15.942 -8.336 1.00 63.25 180 ILE A O 1
ATOM 1331 N N . ASN A 1 181 ? 22.151 -17.776 -9.232 1.00 64.56 181 ASN A N 1
ATOM 1332 C CA . ASN A 1 181 ? 23.209 -17.975 -10.212 1.00 64.56 181 ASN A CA 1
ATOM 1333 C C . ASN A 1 181 ? 23.228 -16.764 -11.151 1.00 64.56 181 ASN A C 1
ATOM 1335 O O . ASN A 1 181 ? 22.314 -16.573 -11.949 1.00 64.56 181 ASN A O 1
ATOM 1339 N N . GLN A 1 182 ? 24.289 -15.952 -11.092 1.00 61.34 182 GLN A N 1
ATOM 1340 C CA . GLN A 1 182 ? 24.453 -14.771 -11.956 1.00 61.34 182 GLN A CA 1
ATOM 1341 C C . GLN A 1 182 ? 24.402 -15.097 -13.462 1.00 61.34 182 GLN A C 1
ATOM 1343 O O . GLN A 1 182 ? 24.292 -14.182 -14.279 1.00 61.34 182 GLN A O 1
ATOM 1348 N N . GLY A 1 183 ? 24.511 -16.380 -13.826 1.00 72.75 183 GLY A N 1
ATOM 1349 C CA . GLY A 1 183 ? 24.409 -16.871 -15.197 1.00 72.75 183 GLY A CA 1
ATOM 1350 C C . GLY A 1 183 ? 22.995 -16.840 -15.780 1.00 72.75 183 GLY A C 1
ATOM 1351 O O . GLY A 1 183 ? 22.876 -16.624 -16.980 1.00 72.75 183 GLY A O 1
ATOM 1352 N N . ASP A 1 184 ? 21.950 -16.981 -14.957 1.00 74.94 184 ASP A N 1
ATOM 1353 C CA . ASP A 1 184 ? 20.562 -17.097 -15.444 1.00 74.94 184 ASP A CA 1
ATOM 1354 C C . ASP A 1 184 ? 19.809 -15.758 -15.454 1.00 74.94 184 ASP A C 1
ATOM 1356 O O . ASP A 1 184 ? 18.716 -15.650 -16.009 1.00 74.94 184 ASP A O 1
ATOM 1360 N N . MET A 1 185 ? 20.387 -14.711 -14.855 1.00 75.69 185 MET A N 1
ATOM 1361 C CA . MET A 1 185 ? 19.809 -13.372 -14.914 1.00 75.69 185 MET A CA 1
ATOM 1362 C C . MET A 1 185 ? 20.155 -12.690 -16.245 1.00 75.69 185 MET A C 1
ATOM 1364 O O . MET A 1 185 ? 21.343 -12.588 -16.584 1.00 75.69 185 MET A O 1
ATOM 1368 N N . PRO A 1 186 ? 19.151 -12.146 -16.962 1.00 76.81 186 PRO A N 1
ATOM 1369 C CA . PRO A 1 186 ? 19.378 -11.299 -18.125 1.00 76.81 186 PRO A CA 1
ATOM 1370 C C . PRO A 1 186 ? 20.381 -10.187 -17.812 1.00 76.81 186 PRO A C 1
ATOM 1372 O O . PRO A 1 186 ? 20.401 -9.649 -16.703 1.00 76.81 186 PRO A O 1
ATOM 1375 N N . GLU A 1 187 ? 21.208 -9.817 -18.789 1.00 79.06 187 GLU A N 1
ATOM 1376 C CA . GLU A 1 187 ? 22.304 -8.863 -18.584 1.00 79.06 187 GLU A CA 1
ATOM 1377 C C . GLU A 1 187 ? 21.821 -7.503 -18.052 1.00 79.06 187 GLU A C 1
ATOM 1379 O O . GLU A 1 187 ? 22.456 -6.925 -17.171 1.00 79.06 187 GLU A O 1
ATOM 1384 N N . TRP A 1 188 ? 20.634 -7.061 -18.478 1.00 79.50 188 TRP A N 1
ATOM 1385 C CA . TRP A 1 188 ? 19.991 -5.833 -18.006 1.00 79.50 188 TRP A CA 1
ATOM 1386 C C . TRP A 1 188 ? 19.575 -5.866 -16.527 1.00 79.50 188 TRP A C 1
ATOM 1388 O O . TRP A 1 188 ? 19.421 -4.811 -15.915 1.00 79.50 188 TRP A O 1
ATOM 1398 N N . MET A 1 189 ? 19.408 -7.054 -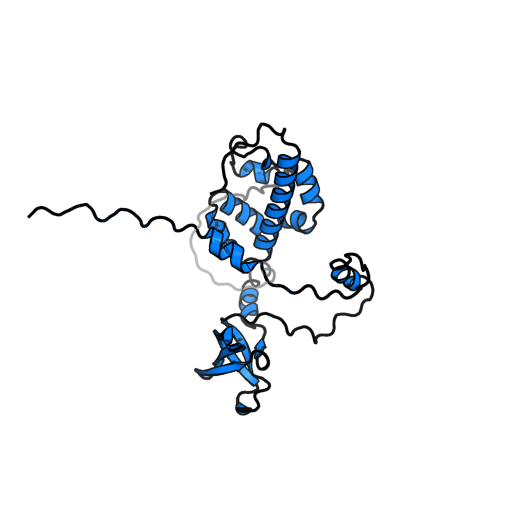15.936 1.00 78.38 189 MET A N 1
ATOM 1399 C CA . MET A 1 189 ? 19.020 -7.217 -14.533 1.00 78.38 189 MET A CA 1
ATOM 1400 C C . MET A 1 189 ? 20.241 -7.373 -13.611 1.00 78.38 189 MET A C 1
ATOM 1402 O O . MET A 1 189 ? 20.114 -7.285 -12.388 1.00 78.38 189 MET A O 1
ATOM 1406 N N . LYS A 1 190 ? 21.445 -7.580 -14.167 1.00 81.94 190 LYS A N 1
ATOM 1407 C CA . LYS A 1 190 ? 22.675 -7.667 -13.371 1.00 81.94 190 LYS A CA 1
ATOM 1408 C C . LYS A 1 190 ? 22.935 -6.324 -12.670 1.00 81.94 190 LYS A C 1
ATOM 1410 O O . LYS A 1 190 ? 22.765 -5.271 -13.290 1.00 81.94 190 LYS A O 1
ATOM 1415 N N . PRO A 1 191 ? 23.364 -6.331 -11.393 1.00 80.69 191 PRO A N 1
ATOM 1416 C CA . PRO A 1 191 ? 23.649 -5.106 -10.654 1.00 80.69 191 PRO A CA 1
ATOM 1417 C C . PRO A 1 191 ? 24.777 -4.328 -11.341 1.00 80.69 191 PRO A C 1
ATOM 1419 O O . PRO A 1 191 ? 25.954 -4.677 -11.240 1.00 80.69 191 PRO A O 1
ATOM 1422 N N . SER A 1 192 ? 24.409 -3.275 -12.070 1.00 85.31 192 SER A N 1
ATOM 1423 C CA . SER A 1 192 ? 25.353 -2.402 -12.759 1.00 85.31 192 S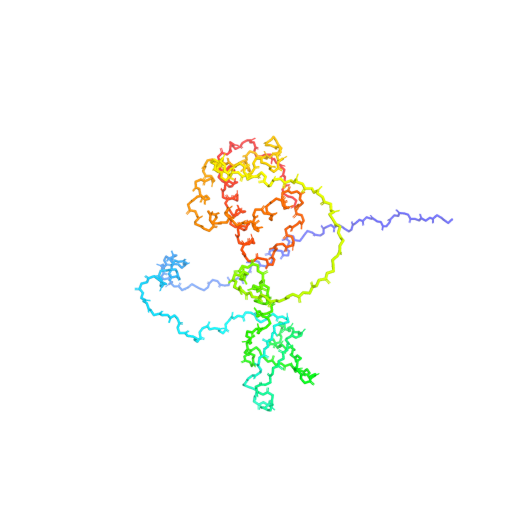ER A CA 1
ATOM 1424 C C . SER A 1 192 ? 25.922 -1.370 -11.787 1.00 85.31 192 SER A C 1
ATOM 1426 O O . SER A 1 192 ? 25.276 -0.960 -10.820 1.00 85.31 192 SER A O 1
ATOM 1428 N N . LYS A 1 193 ? 27.150 -0.908 -12.046 1.00 88.06 193 LYS A N 1
ATOM 1429 C CA . LYS A 1 193 ? 27.789 0.135 -11.228 1.00 88.06 193 LYS A CA 1
ATOM 1430 C C . LYS A 1 193 ? 26.946 1.419 -11.173 1.00 88.06 193 LYS A C 1
ATOM 1432 O O . LYS A 1 193 ? 26.953 2.102 -10.152 1.00 88.06 193 LYS A O 1
ATOM 1437 N N . ASP A 1 194 ? 26.214 1.716 -12.247 1.00 89.38 194 ASP A N 1
ATOM 1438 C CA . ASP A 1 194 ? 25.322 2.873 -12.326 1.00 89.38 194 ASP A CA 1
ATOM 1439 C C . ASP A 1 194 ? 24.066 2.698 -11.460 1.00 89.38 194 ASP A C 1
ATOM 1441 O O . ASP A 1 194 ? 23.713 3.598 -10.695 1.00 89.38 194 ASP A O 1
ATOM 1445 N N . LEU A 1 195 ? 23.451 1.508 -11.475 1.00 86.44 195 LEU A N 1
ATOM 1446 C CA . LEU A 1 195 ? 22.324 1.201 -10.594 1.00 86.44 195 LEU A CA 1
ATOM 1447 C C . LEU A 1 195 ? 22.731 1.310 -9.121 1.00 86.44 195 LEU A C 1
ATOM 1449 O O . LEU A 1 195 ? 22.009 1.912 -8.330 1.00 86.44 195 LEU A O 1
ATOM 1453 N N . LEU A 1 196 ? 23.920 0.825 -8.754 1.00 87.56 196 LEU A N 1
ATOM 1454 C CA . LEU A 1 196 ? 24.438 1.004 -7.397 1.00 87.56 196 LEU A CA 1
ATOM 1455 C C . LEU A 1 196 ? 24.632 2.472 -7.015 1.00 87.56 196 LEU A C 1
ATOM 1457 O O . LEU A 1 196 ? 24.281 2.860 -5.902 1.00 87.56 196 LEU A O 1
ATOM 1461 N N . ALA A 1 197 ? 25.161 3.293 -7.922 1.00 91.31 197 ALA A N 1
ATOM 1462 C CA . ALA A 1 197 ? 25.320 4.721 -7.672 1.00 91.31 197 ALA A CA 1
ATOM 1463 C C . ALA A 1 197 ? 23.959 5.414 -7.479 1.00 91.31 197 ALA A C 1
ATOM 1465 O O . ALA A 1 197 ? 23.813 6.251 -6.586 1.00 91.31 197 ALA A O 1
ATOM 1466 N N . LYS A 1 198 ? 22.941 5.032 -8.264 1.00 90.88 198 LYS A N 1
ATOM 1467 C CA . LYS A 1 198 ? 21.559 5.522 -8.125 1.00 90.88 198 LYS A CA 1
ATOM 1468 C C . LYS A 1 198 ? 20.928 5.090 -6.797 1.00 90.88 198 LYS A C 1
ATOM 1470 O O . LYS A 1 198 ? 20.358 5.931 -6.104 1.00 90.88 198 LYS A O 1
ATOM 1475 N N . VAL A 1 199 ? 21.095 3.827 -6.400 1.00 90.12 199 VAL A N 1
ATOM 1476 C CA . VAL A 1 199 ? 20.626 3.293 -5.107 1.00 90.12 199 VAL A CA 1
ATOM 1477 C C . VAL A 1 199 ? 21.289 4.021 -3.936 1.00 90.12 199 VAL A C 1
ATOM 1479 O O . VAL A 1 199 ? 20.608 4.397 -2.989 1.00 90.12 199 VAL A O 1
ATOM 1482 N N . GLN A 1 200 ? 22.597 4.279 -4.011 1.00 89.81 200 GLN A N 1
ATOM 1483 C CA . GLN A 1 200 ? 23.331 4.993 -2.964 1.00 89.81 200 GLN A CA 1
ATOM 1484 C C . GLN A 1 200 ? 22.936 6.476 -2.869 1.00 89.81 200 GLN A C 1
ATOM 1486 O O . GLN A 1 200 ? 23.015 7.072 -1.795 1.00 89.81 200 GLN A O 1
ATOM 1491 N N . LYS A 1 201 ? 22.507 7.079 -3.983 1.00 94.50 201 LYS A N 1
ATOM 1492 C CA . LYS A 1 201 ? 22.036 8.468 -4.035 1.00 94.50 201 LYS A CA 1
ATOM 1493 C C . LYS A 1 201 ? 20.632 8.639 -3.446 1.00 94.50 201 LYS A C 1
ATOM 1495 O O . LYS A 1 201 ? 20.337 9.707 -2.912 1.00 94.50 201 LYS A O 1
ATOM 1500 N N . ASP A 1 202 ? 19.767 7.627 -3.537 1.00 93.44 202 ASP A N 1
ATOM 1501 C CA . ASP A 1 202 ? 18.436 7.664 -2.923 1.00 93.44 202 ASP A CA 1
ATOM 1502 C C . ASP A 1 202 ? 18.517 7.247 -1.447 1.00 93.44 202 ASP A C 1
ATOM 1504 O O . ASP A 1 202 ? 18.695 6.077 -1.109 1.00 93.44 202 ASP A O 1
ATOM 1508 N N . GLN A 1 203 ? 18.342 8.221 -0.550 1.00 92.25 203 GLN A N 1
ATOM 1509 C CA . GLN A 1 203 ? 18.420 8.009 0.896 1.00 92.25 203 GLN A CA 1
ATOM 1510 C C . GLN A 1 203 ? 17.444 6.934 1.400 1.00 92.25 203 GLN A C 1
ATOM 1512 O O . GLN A 1 203 ? 17.773 6.228 2.350 1.00 92.25 203 GLN A O 1
ATOM 1517 N N . GLN A 1 204 ? 16.271 6.778 0.773 1.00 89.69 204 GLN A N 1
ATOM 1518 C CA . GLN A 1 204 ? 15.297 5.769 1.197 1.00 89.69 204 GLN A CA 1
ATOM 1519 C C . GLN A 1 204 ? 15.731 4.354 0.811 1.00 89.69 204 GLN A C 1
ATOM 1521 O O . GLN A 1 204 ? 15.529 3.423 1.589 1.00 89.69 204 GLN A O 1
ATOM 1526 N N . LEU A 1 205 ? 16.342 4.188 -0.367 1.00 91.19 205 LEU A N 1
ATOM 1527 C CA . LEU A 1 205 ? 16.896 2.898 -0.779 1.00 91.19 205 LEU A CA 1
ATOM 1528 C C . LEU A 1 205 ? 18.138 2.556 0.045 1.00 91.19 205 LEU A C 1
ATOM 1530 O O . LEU A 1 205 ? 18.281 1.414 0.472 1.00 91.19 205 LEU A O 1
ATOM 1534 N N . ALA A 1 206 ? 18.979 3.548 0.343 1.00 89.69 206 ALA A N 1
ATOM 1535 C CA . ALA A 1 206 ? 20.131 3.373 1.219 1.00 89.69 206 ALA A CA 1
ATOM 1536 C C . ALA A 1 206 ? 19.718 2.930 2.634 1.00 89.69 206 ALA A C 1
ATOM 1538 O O . ALA A 1 206 ? 20.276 1.969 3.150 1.00 89.69 206 ALA A O 1
ATOM 1539 N N . SER A 1 207 ? 18.701 3.554 3.243 1.00 90.25 207 SER A N 1
ATOM 1540 C CA . SER A 1 207 ? 18.219 3.133 4.570 1.00 90.25 207 SER A CA 1
ATOM 1541 C C . SER A 1 207 ? 17.512 1.777 4.560 1.00 90.25 207 SER A C 1
ATOM 1543 O O . SER A 1 207 ? 17.477 1.085 5.573 1.00 90.25 207 SER A O 1
ATOM 1545 N N . ALA A 1 208 ? 16.927 1.392 3.425 1.00 90.12 208 ALA A N 1
ATOM 1546 C CA . ALA A 1 208 ? 16.226 0.121 3.296 1.00 90.12 208 ALA A CA 1
ATOM 1547 C C . ALA A 1 208 ? 17.171 -1.086 3.347 1.00 90.12 208 ALA A C 1
ATOM 1549 O O . ALA A 1 208 ? 16.773 -2.154 3.805 1.00 90.12 208 ALA A O 1
ATOM 1550 N N . VAL A 1 209 ? 18.425 -0.899 2.933 1.00 86.94 209 VAL A N 1
ATOM 1551 C CA . VAL A 1 209 ? 19.486 -1.910 3.023 1.00 86.94 209 VAL A CA 1
ATOM 1552 C C . VAL A 1 209 ? 19.796 -2.290 4.475 1.00 86.94 209 VAL A C 1
ATOM 1554 O O . VAL A 1 209 ? 20.147 -3.435 4.740 1.00 86.94 209 VAL A O 1
ATOM 1557 N N . ASP A 1 210 ? 19.619 -1.367 5.421 1.00 91.12 210 ASP A N 1
ATOM 1558 C CA . ASP A 1 210 ? 19.822 -1.631 6.850 1.00 91.12 210 ASP A CA 1
ATOM 1559 C C . ASP A 1 210 ? 18.570 -2.214 7.538 1.00 91.12 210 ASP A C 1
ATOM 1561 O O . ASP A 1 210 ? 18.620 -2.594 8.710 1.00 91.12 210 ASP A O 1
ATOM 1565 N N . ASN A 1 211 ? 17.429 -2.293 6.842 1.00 93.62 211 ASN A N 1
ATOM 1566 C CA . ASN A 1 211 ? 16.173 -2.777 7.411 1.00 93.62 211 ASN A CA 1
ATOM 1567 C C . ASN A 1 211 ? 16.039 -4.299 7.239 1.00 93.62 211 ASN A C 1
ATOM 1569 O O . ASN A 1 211 ? 15.782 -4.801 6.142 1.00 93.62 211 ASN A O 1
ATOM 1573 N N . GLU A 1 212 ? 16.127 -5.040 8.349 1.00 93.56 212 GLU A N 1
ATOM 1574 C CA . GLU A 1 212 ? 16.000 -6.506 8.370 1.00 93.56 212 GLU A CA 1
ATOM 1575 C C . GLU A 1 212 ? 14.698 -7.016 7.734 1.00 93.56 212 GLU A C 1
ATOM 1577 O O . GLU A 1 212 ? 14.681 -8.093 7.136 1.00 93.56 212 GLU A O 1
ATOM 1582 N N . ARG A 1 213 ? 13.599 -6.252 7.825 1.00 94.00 213 ARG A N 1
ATOM 1583 C CA . ARG A 1 213 ? 12.313 -6.655 7.232 1.00 94.00 213 ARG A CA 1
ATOM 1584 C C . ARG A 1 213 ? 12.373 -6.619 5.710 1.00 94.00 213 ARG A C 1
ATOM 1586 O O . ARG A 1 213 ? 11.839 -7.522 5.073 1.00 94.00 213 ARG A O 1
ATOM 1593 N N . ILE A 1 214 ? 13.038 -5.613 5.142 1.00 94.69 214 ILE A N 1
ATOM 1594 C CA . ILE A 1 214 ? 13.210 -5.477 3.693 1.00 94.69 214 ILE A CA 1
ATOM 1595 C C . ILE A 1 214 ? 14.164 -6.555 3.186 1.00 94.69 214 ILE A C 1
ATOM 1597 O O . ILE A 1 214 ? 13.828 -7.236 2.224 1.00 94.69 214 ILE A O 1
ATOM 1601 N N . LEU A 1 215 ? 15.286 -6.790 3.872 1.00 91.00 215 LEU A N 1
ATOM 1602 C CA . LEU A 1 215 ? 16.220 -7.863 3.516 1.00 91.00 215 LEU A CA 1
ATOM 1603 C C . LEU A 1 215 ? 15.542 -9.238 3.514 1.00 91.00 215 LEU A C 1
ATOM 1605 O O . LEU A 1 215 ? 15.688 -10.000 2.561 1.00 91.00 215 LEU A O 1
ATOM 1609 N N . ARG A 1 216 ? 14.739 -9.534 4.542 1.00 95.31 216 ARG A N 1
ATOM 1610 C CA . ARG A 1 216 ? 13.964 -10.778 4.606 1.00 95.31 216 ARG A CA 1
ATOM 1611 C C . ARG A 1 216 ? 12.919 -10.865 3.495 1.00 95.31 216 ARG A C 1
ATOM 1613 O O . ARG A 1 216 ? 12.734 -11.934 2.928 1.00 95.31 216 ARG A O 1
ATOM 1620 N N . ALA A 1 217 ? 12.249 -9.759 3.175 1.00 95.50 217 ALA A N 1
ATOM 1621 C CA . ALA A 1 217 ? 11.281 -9.727 2.085 1.00 95.50 217 ALA A CA 1
ATOM 1622 C C . ALA A 1 217 ? 11.942 -9.956 0.720 1.00 95.50 217 ALA A C 1
ATOM 1624 O O . ALA A 1 217 ? 11.405 -10.701 -0.092 1.00 95.50 217 ALA A O 1
ATOM 1625 N N . VAL A 1 218 ? 13.111 -9.359 0.476 1.00 92.12 218 VAL A N 1
ATOM 1626 C CA . VAL A 1 218 ? 13.899 -9.578 -0.745 1.00 92.12 218 VAL A CA 1
ATOM 1627 C C . VAL A 1 218 ? 14.343 -11.036 -0.850 1.00 92.12 218 VAL A C 1
ATOM 1629 O O . VAL A 1 218 ? 14.177 -11.631 -1.911 1.00 92.12 218 VAL A O 1
ATOM 1632 N N . ASP A 1 219 ? 14.819 -11.637 0.244 1.00 91.81 219 ASP A N 1
ATOM 1633 C CA . ASP A 1 219 ? 15.178 -13.061 0.291 1.00 91.81 219 ASP A CA 1
ATOM 1634 C C . ASP A 1 219 ? 13.978 -13.982 0.008 1.00 91.81 219 ASP A C 1
ATOM 1636 O O . ASP A 1 219 ? 14.076 -14.887 -0.821 1.00 91.81 219 ASP A O 1
ATOM 1640 N N . GLU A 1 220 ? 12.823 -13.730 0.635 1.00 94.50 220 GLU A N 1
ATOM 1641 C CA . GLU A 1 220 ? 11.608 -14.524 0.407 1.00 94.50 220 GLU A CA 1
ATOM 1642 C C . GLU A 1 220 ? 11.083 -14.368 -1.030 1.00 94.50 220 GLU A C 1
ATOM 1644 O O . GLU A 1 220 ? 10.769 -15.373 -1.664 1.00 94.50 220 GLU A O 1
ATOM 1649 N N . VAL A 1 221 ? 11.027 -13.143 -1.571 1.00 91.19 221 VAL A N 1
ATOM 1650 C CA . VAL A 1 221 ? 10.554 -12.874 -2.945 1.00 91.19 221 VAL A CA 1
ATOM 1651 C C . VAL A 1 221 ? 11.515 -13.428 -3.997 1.00 91.19 221 VAL A C 1
ATOM 1653 O O . VAL A 1 221 ? 11.072 -13.896 -5.043 1.00 91.19 221 VAL A O 1
ATOM 1656 N N . SER A 1 222 ? 12.821 -13.420 -3.719 1.00 84.56 222 SER A N 1
ATOM 1657 C CA . SER A 1 222 ? 13.824 -14.028 -4.595 1.00 84.56 222 SER A CA 1
ATOM 1658 C C . SER A 1 222 ? 13.666 -15.545 -4.704 1.00 84.56 222 SER A C 1
ATOM 1660 O O . SER A 1 222 ? 14.022 -16.112 -5.735 1.00 84.56 222 SER A O 1
ATOM 1662 N N . LYS A 1 223 ? 13.188 -16.210 -3.647 1.00 90.12 223 LYS A N 1
ATOM 1663 C CA . LYS A 1 223 ? 12.956 -17.663 -3.628 1.00 90.12 223 LYS A CA 1
ATOM 1664 C C . LYS A 1 223 ? 11.581 -18.027 -4.179 1.00 90.12 223 LYS A C 1
ATOM 1666 O O . LYS A 1 223 ? 11.452 -19.018 -4.889 1.00 90.12 223 LYS A O 1
ATOM 1671 N N . ASP A 1 224 ? 10.568 -17.237 -3.839 1.00 92.44 224 ASP A N 1
ATOM 1672 C CA . ASP A 1 224 ? 9.190 -17.404 -4.290 1.00 92.44 224 ASP A CA 1
ATOM 1673 C C . ASP A 1 224 ? 8.593 -16.039 -4.673 1.00 92.44 224 ASP A C 1
ATOM 1675 O O . ASP A 1 224 ? 8.225 -15.253 -3.792 1.00 92.44 224 ASP A O 1
ATOM 1679 N N . PRO A 1 225 ? 8.412 -15.759 -5.977 1.00 90.19 225 PRO A N 1
ATOM 1680 C CA . PRO A 1 225 ? 7.799 -14.517 -6.445 1.00 90.19 225 PRO A CA 1
ATOM 1681 C C . PRO A 1 225 ? 6.409 -14.250 -5.842 1.00 90.19 225 PRO A C 1
ATOM 1683 O O . PRO A 1 225 ? 5.997 -13.097 -5.696 1.00 90.19 225 PRO A O 1
ATOM 1686 N N . SER A 1 226 ? 5.686 -15.297 -5.429 1.00 93.25 226 SER A N 1
ATOM 1687 C CA . SER A 1 226 ? 4.356 -15.185 -4.819 1.00 93.25 226 SER A CA 1
ATOM 1688 C C . SER A 1 226 ? 4.397 -14.594 -3.407 1.00 93.25 226 SER A C 1
ATOM 1690 O O . SER A 1 226 ? 3.387 -14.044 -2.944 1.00 93.25 226 SER A O 1
ATOM 1692 N N . ALA A 1 227 ? 5.552 -14.652 -2.728 1.00 95.12 227 ALA A N 1
ATOM 1693 C CA . ALA A 1 227 ? 5.755 -14.107 -1.386 1.00 95.12 227 ALA A CA 1
ATOM 1694 C C . ALA A 1 227 ? 5.528 -12.589 -1.326 1.00 95.12 227 ALA A C 1
ATOM 1696 O O . ALA A 1 227 ? 5.184 -12.061 -0.266 1.00 95.12 227 ALA A O 1
ATOM 1697 N N . TRP A 1 228 ? 5.599 -1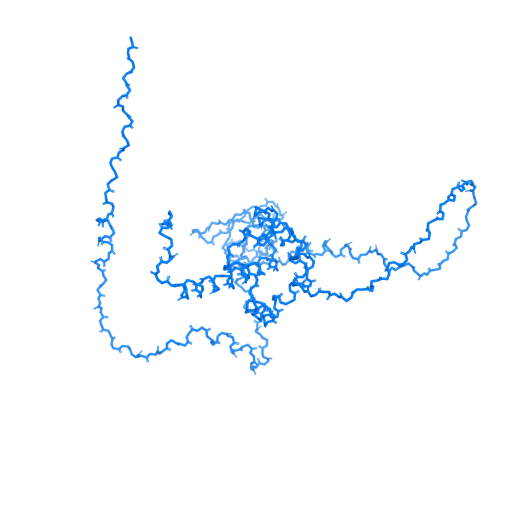1.896 -2.468 1.00 91.62 228 TRP A N 1
ATOM 1698 C CA . TRP A 1 228 ? 5.240 -10.483 -2.607 1.00 91.62 228 TRP A CA 1
ATOM 1699 C C . TRP A 1 228 ? 3.856 -10.157 -2.023 1.00 91.62 228 TRP A C 1
ATOM 1701 O O . TRP A 1 228 ? 3.664 -9.124 -1.377 1.00 91.62 228 TRP A O 1
ATOM 1711 N N . ASN A 1 229 ? 2.894 -11.076 -2.154 1.00 94.94 229 ASN A N 1
ATOM 1712 C CA . ASN A 1 229 ? 1.539 -10.891 -1.634 1.00 94.94 229 ASN A CA 1
ATOM 1713 C C . ASN A 1 229 ? 1.481 -10.707 -0.112 1.00 94.94 229 ASN A C 1
ATOM 1715 O O . ASN A 1 229 ? 0.532 -10.093 0.380 1.00 94.94 229 ASN A O 1
ATOM 1719 N N . LYS A 1 230 ? 2.477 -11.213 0.628 1.00 96.94 230 LYS A N 1
ATOM 1720 C CA . LYS A 1 230 ? 2.586 -11.027 2.081 1.00 96.94 230 LYS A CA 1
ATOM 1721 C C . LYS A 1 230 ? 2.996 -9.596 2.436 1.00 96.94 230 LYS A C 1
ATOM 1723 O O . LYS A 1 230 ? 2.544 -9.064 3.445 1.00 96.94 230 LYS A O 1
ATOM 1728 N N . TYR A 1 231 ? 3.826 -8.976 1.599 1.00 96.31 231 TYR A N 1
ATOM 1729 C CA . TYR A 1 231 ? 4.460 -7.685 1.872 1.00 96.31 231 TYR A CA 1
ATOM 1730 C C . TYR A 1 231 ? 3.744 -6.490 1.242 1.00 96.31 231 TYR A C 1
ATOM 1732 O O . TYR A 1 231 ? 4.039 -5.355 1.600 1.00 96.31 231 TYR A O 1
ATOM 1740 N N . LYS A 1 232 ? 2.757 -6.712 0.366 1.00 93.50 232 LYS A N 1
ATOM 1741 C CA . LYS A 1 232 ? 1.996 -5.628 -0.286 1.00 93.50 232 LYS A CA 1
ATOM 1742 C C . LYS A 1 232 ? 1.295 -4.665 0.683 1.00 93.50 232 LYS A C 1
ATOM 1744 O O . LYS A 1 232 ? 1.021 -3.530 0.318 1.00 93.50 232 LYS A O 1
ATOM 1749 N N . ASN A 1 233 ? 0.991 -5.125 1.899 1.00 95.12 233 ASN A N 1
ATOM 1750 C CA . ASN A 1 233 ? 0.352 -4.314 2.937 1.00 95.12 233 ASN A CA 1
ATOM 1751 C C . ASN A 1 233 ? 1.369 -3.586 3.834 1.00 95.12 233 ASN A C 1
ATOM 1753 O O . ASN A 1 233 ? 0.962 -2.787 4.674 1.00 95.12 233 ASN A O 1
ATOM 1757 N N . ASP A 1 234 ? 2.667 -3.874 3.695 1.00 96.12 234 ASP A N 1
ATOM 1758 C CA . ASP A 1 234 ? 3.720 -3.172 4.421 1.00 96.12 234 ASP A CA 1
ATOM 1759 C C . ASP A 1 234 ? 4.181 -1.960 3.588 1.00 96.12 234 ASP A C 1
ATOM 1761 O O . ASP A 1 234 ? 4.727 -2.138 2.491 1.00 96.12 234 ASP A O 1
ATOM 1765 N N . PRO A 1 235 ? 3.938 -0.718 4.048 1.00 94.88 235 PRO A N 1
ATOM 1766 C CA . PRO A 1 235 ? 4.235 0.482 3.271 1.00 94.88 235 PRO A CA 1
ATOM 1767 C C . PRO A 1 235 ? 5.737 0.690 3.047 1.00 94.88 235 PRO A C 1
ATOM 1769 O O . PRO A 1 235 ? 6.115 1.262 2.029 1.00 94.88 235 PRO A O 1
ATOM 1772 N N . GLU A 1 236 ? 6.602 0.218 3.950 1.00 94.88 236 GLU A N 1
ATOM 1773 C CA . GLU A 1 236 ? 8.054 0.382 3.806 1.00 94.88 236 GLU A CA 1
ATOM 1774 C C . GLU A 1 236 ? 8.610 -0.593 2.768 1.00 94.88 236 GLU A C 1
ATOM 1776 O O . GLU A 1 236 ? 9.347 -0.198 1.862 1.00 94.88 236 GLU A O 1
ATOM 1781 N N . VAL A 1 237 ? 8.206 -1.864 2.864 1.00 95.38 237 VAL A N 1
ATOM 1782 C CA . VAL A 1 237 ? 8.649 -2.907 1.930 1.00 95.38 237 VAL A CA 1
ATOM 1783 C C . VAL A 1 237 ? 8.092 -2.634 0.537 1.00 95.38 237 VAL A C 1
ATOM 1785 O O . VAL A 1 237 ? 8.836 -2.653 -0.442 1.00 95.38 237 VAL A O 1
ATOM 1788 N N . SER A 1 238 ? 6.799 -2.324 0.430 1.00 94.12 238 SER A N 1
ATOM 1789 C CA . SER A 1 238 ? 6.182 -2.057 -0.870 1.00 94.12 238 SER A CA 1
ATOM 1790 C C . SER A 1 238 ? 6.804 -0.836 -1.557 1.00 94.12 238 SER A C 1
ATOM 1792 O O . SER A 1 238 ? 7.167 -0.930 -2.730 1.00 94.12 238 SER A O 1
ATOM 1794 N N . ALA A 1 239 ? 7.023 0.273 -0.837 1.00 94.50 239 ALA A N 1
ATOM 1795 C CA . ALA A 1 239 ? 7.689 1.457 -1.383 1.00 94.50 239 ALA A CA 1
ATOM 1796 C C . ALA A 1 239 ? 9.114 1.160 -1.878 1.00 94.50 239 ALA A C 1
ATOM 1798 O O . ALA A 1 239 ? 9.494 1.634 -2.952 1.00 94.50 239 ALA A O 1
ATOM 1799 N N . TYR A 1 240 ? 9.885 0.355 -1.137 1.00 94.44 240 TYR A N 1
ATOM 1800 C CA . TYR A 1 240 ? 11.221 -0.076 -1.557 1.00 94.44 240 TYR A CA 1
ATOM 1801 C C . TYR A 1 240 ? 11.181 -0.847 -2.881 1.00 94.44 240 TYR A C 1
ATOM 1803 O O . TYR A 1 240 ? 11.884 -0.491 -3.828 1.00 94.44 240 TYR A O 1
ATOM 1811 N N . PHE A 1 241 ? 10.317 -1.858 -2.983 1.00 92.81 241 PHE A N 1
ATOM 1812 C CA . PHE A 1 241 ? 10.191 -2.667 -4.195 1.00 92.81 241 PHE A CA 1
ATOM 1813 C C . PHE A 1 241 ? 9.689 -1.855 -5.393 1.00 92.81 241 PHE A C 1
ATOM 1815 O O . PHE A 1 241 ? 10.235 -2.002 -6.482 1.00 92.81 241 PHE A O 1
ATOM 1822 N N . PHE A 1 242 ? 8.719 -0.951 -5.213 1.00 93.62 242 PHE A N 1
ATOM 1823 C CA . PHE A 1 242 ? 8.269 -0.064 -6.294 1.00 93.62 242 PHE A CA 1
ATOM 1824 C C . PHE A 1 242 ? 9.392 0.841 -6.807 1.00 93.62 242 PHE A C 1
ATOM 1826 O O . PHE A 1 242 ? 9.538 1.021 -8.016 1.00 93.62 242 PHE A O 1
ATOM 1833 N N . LYS A 1 243 ? 10.214 1.390 -5.905 1.00 93.94 243 LYS A N 1
ATOM 1834 C CA . LYS A 1 243 ? 11.385 2.183 -6.294 1.00 93.94 243 LYS A CA 1
ATOM 1835 C C . LYS A 1 243 ? 12.427 1.349 -7.032 1.00 93.94 243 LYS A C 1
ATOM 1837 O O . LYS A 1 243 ? 12.935 1.799 -8.055 1.00 93.94 243 LYS A O 1
ATOM 1842 N N . MET A 1 244 ? 12.709 0.139 -6.552 1.00 90.31 244 MET A N 1
ATOM 1843 C CA . MET A 1 244 ? 13.622 -0.785 -7.227 1.00 90.31 244 MET A CA 1
ATOM 1844 C C . MET A 1 244 ? 13.114 -1.163 -8.623 1.00 90.31 244 MET A C 1
ATOM 1846 O O . MET A 1 244 ? 13.869 -1.069 -9.584 1.00 90.31 244 MET A O 1
ATOM 1850 N N . MET A 1 245 ? 11.830 -1.509 -8.768 1.00 90.06 245 MET A N 1
ATOM 1851 C CA . MET A 1 245 ? 11.217 -1.804 -10.070 1.00 90.06 245 MET A CA 1
ATOM 1852 C C . MET A 1 245 ? 11.295 -0.615 -11.026 1.00 90.06 245 MET A C 1
ATOM 1854 O O . MET A 1 245 ? 11.577 -0.797 -12.206 1.00 90.06 245 MET A O 1
ATOM 1858 N N . LYS A 1 246 ? 11.094 0.607 -10.522 1.00 92.62 246 LYS A N 1
ATOM 1859 C CA . LYS A 1 246 ? 11.240 1.818 -11.330 1.00 92.62 246 LYS A CA 1
ATOM 1860 C C . LYS A 1 246 ? 12.676 1.996 -11.836 1.00 92.62 246 LYS A C 1
ATOM 1862 O O . LYS A 1 246 ? 12.860 2.249 -13.021 1.00 92.62 246 LYS A O 1
ATOM 1867 N N . LEU A 1 247 ? 13.675 1.823 -10.967 1.00 91.25 247 LEU A N 1
ATOM 1868 C CA . LEU A 1 247 ? 15.088 1.904 -11.357 1.00 91.25 247 LEU A CA 1
ATOM 1869 C C . LEU A 1 247 ? 15.459 0.845 -12.400 1.00 91.25 247 LEU A C 1
ATOM 1871 O O . LEU A 1 247 ? 16.149 1.159 -13.367 1.00 91.25 247 LEU A O 1
ATOM 1875 N N . PHE A 1 248 ? 14.975 -0.389 -12.233 1.00 89.25 248 PHE A N 1
ATOM 1876 C CA . PHE A 1 248 ? 15.175 -1.438 -13.232 1.00 89.25 248 PHE A CA 1
ATOM 1877 C C . PHE A 1 248 ? 14.473 -1.124 -14.556 1.00 89.25 248 PHE A C 1
ATOM 1879 O O . PHE A 1 248 ? 15.036 -1.411 -15.606 1.00 89.25 248 PHE A O 1
ATOM 1886 N N . GLY A 1 249 ? 13.289 -0.506 -14.525 1.00 89.75 249 GLY A N 1
ATOM 1887 C CA . GLY A 1 249 ? 12.590 -0.050 -15.728 1.00 89.75 249 GLY A CA 1
ATOM 1888 C C . GLY A 1 249 ? 13.390 0.995 -16.507 1.00 89.75 249 GLY A C 1
ATOM 1889 O O . GLY A 1 249 ? 13.582 0.846 -17.708 1.00 89.75 249 GLY A O 1
ATOM 1890 N N . GLU A 1 250 ? 13.938 1.998 -15.818 1.00 91.44 250 GLU A N 1
ATOM 1891 C CA . GLU A 1 250 ? 14.807 3.011 -16.437 1.00 91.44 250 GLU A CA 1
ATOM 1892 C C . GLU A 1 250 ? 16.078 2.382 -17.039 1.00 91.44 250 GLU A C 1
ATOM 1894 O O . GLU A 1 250 ? 16.485 2.739 -18.144 1.00 91.44 250 GLU A O 1
ATOM 1899 N N . GLN A 1 251 ? 16.685 1.409 -16.346 1.00 88.00 251 GLN A N 1
ATOM 1900 C CA . GLN A 1 251 ? 17.849 0.680 -16.862 1.00 88.00 251 GLN A CA 1
ATOM 1901 C C . GLN A 1 251 ? 17.494 -0.191 -18.076 1.00 88.00 251 GLN A C 1
ATOM 1903 O O . GLN A 1 251 ? 18.287 -0.287 -19.011 1.00 88.00 251 GLN A O 1
ATOM 1908 N N . TYR A 1 252 ? 16.316 -0.815 -18.079 1.00 89.12 252 TYR A N 1
ATOM 1909 C CA . TYR A 1 252 ? 15.825 -1.601 -19.206 1.00 89.12 252 TYR A CA 1
ATOM 1910 C C . TYR A 1 252 ? 15.602 -0.723 -20.445 1.00 89.12 252 TYR A C 1
ATOM 1912 O O . TYR A 1 252 ? 16.063 -1.073 -21.527 1.00 89.12 252 TYR A O 1
ATOM 1920 N N . GLU A 1 253 ? 14.986 0.451 -20.291 1.00 89.62 253 GLU A N 1
ATOM 1921 C CA . GLU A 1 253 ? 14.807 1.410 -21.391 1.00 89.62 253 GLU A CA 1
ATOM 1922 C C . GLU A 1 253 ? 16.149 1.915 -21.949 1.00 89.62 253 GLU A C 1
ATOM 1924 O O . GLU A 1 253 ? 16.312 2.069 -23.161 1.00 89.62 253 GLU A O 1
ATOM 1929 N N . GLU A 1 254 ? 17.134 2.167 -21.082 1.00 89.12 254 GLU A N 1
ATOM 1930 C CA . GLU A 1 254 ? 18.480 2.568 -21.506 1.00 89.12 254 GLU A CA 1
ATOM 1931 C C . GLU A 1 254 ? 19.209 1.430 -22.235 1.00 89.12 254 GLU A C 1
ATOM 1933 O O . GLU A 1 254 ? 19.883 1.659 -23.245 1.00 89.12 254 GLU A O 1
ATOM 1938 N N . HIS A 1 255 ? 19.016 0.192 -21.781 1.00 87.00 255 HIS A N 1
ATOM 1939 C CA . HIS A 1 255 ? 19.523 -0.992 -22.460 1.00 87.00 255 HIS A CA 1
ATOM 1940 C C . HIS A 1 255 ? 18.871 -1.166 -23.840 1.00 87.00 255 HIS A C 1
ATOM 1942 O O . HIS A 1 255 ? 19.581 -1.345 -24.824 1.00 87.00 255 HIS A O 1
ATOM 1948 N N . GLU A 1 256 ? 17.545 -1.039 -23.957 1.00 88.00 256 GLU A N 1
ATOM 1949 C CA . GLU A 1 256 ? 16.854 -1.080 -25.256 1.00 88.00 256 GLU A CA 1
ATOM 1950 C C . GLU A 1 256 ? 17.318 0.042 -26.194 1.00 88.00 256 GLU A C 1
ATOM 1952 O O . GLU A 1 256 ? 17.470 -0.179 -27.393 1.00 88.00 256 GLU A O 1
ATOM 1957 N N . ARG A 1 257 ? 17.594 1.240 -25.663 1.00 88.81 257 ARG A N 1
ATOM 1958 C CA . ARG A 1 257 ? 18.092 2.371 -26.459 1.00 88.81 257 ARG A CA 1
ATOM 1959 C C . ARG A 1 257 ? 19.524 2.160 -26.962 1.00 88.81 257 ARG A C 1
ATOM 1961 O O . ARG A 1 257 ? 19.880 2.702 -28.008 1.00 88.81 257 ARG A O 1
ATOM 1968 N N . THR A 1 258 ? 20.353 1.445 -26.204 1.00 87.38 258 THR A N 1
ATOM 1969 C CA . THR A 1 258 ? 21.768 1.196 -26.538 1.00 87.38 258 THR A CA 1
ATOM 1970 C C . THR A 1 258 ? 21.990 -0.115 -27.289 1.00 87.38 258 THR A C 1
ATOM 1972 O O . THR A 1 258 ? 23.032 -0.268 -27.930 1.00 87.38 258 THR A O 1
ATOM 1975 N N . ALA A 1 259 ? 21.017 -1.029 -27.270 1.00 83.88 259 ALA A N 1
ATOM 1976 C CA . ALA A 1 259 ? 21.058 -2.254 -28.052 1.00 83.88 259 ALA A CA 1
ATOM 1977 C C . ALA A 1 259 ? 21.112 -1.932 -29.561 1.00 83.88 259 ALA A C 1
ATOM 1979 O O . ALA A 1 259 ? 20.347 -1.092 -30.050 1.00 83.88 259 ALA A O 1
ATOM 1980 N N . PRO A 1 260 ? 22.013 -2.573 -30.330 1.00 82.56 260 PRO A N 1
ATOM 1981 C CA . PRO A 1 260 ? 22.078 -2.373 -31.769 1.00 82.56 260 PRO A CA 1
ATOM 1982 C C . PRO A 1 260 ? 20.736 -2.772 -32.414 1.00 82.56 260 PRO A C 1
ATOM 1984 O O . PRO A 1 260 ? 20.161 -3.792 -32.028 1.00 82.56 260 PRO A O 1
ATOM 1987 N N . PRO A 1 261 ? 20.245 -2.025 -33.423 1.00 76.75 261 PRO A N 1
ATOM 1988 C CA . PRO A 1 261 ? 18.897 -2.166 -33.998 1.00 76.75 261 PRO A CA 1
ATOM 1989 C C . PRO A 1 261 ? 18.621 -3.482 -34.766 1.00 76.75 261 PRO A C 1
ATOM 1991 O O . PRO A 1 261 ? 17.718 -3.530 -35.594 1.00 76.75 261 PRO A O 1
ATOM 1994 N N . GLY A 1 262 ? 19.384 -4.548 -34.521 1.00 74.06 262 GLY A N 1
ATOM 1995 C CA . GLY A 1 262 ? 19.240 -5.855 -35.164 1.00 74.06 262 GLY A CA 1
ATOM 1996 C C . GLY A 1 262 ? 19.121 -7.048 -34.212 1.00 74.06 262 GLY A C 1
ATOM 1997 O O . GLY A 1 262 ? 18.956 -8.156 -34.709 1.00 74.06 262 GLY A O 1
ATOM 1998 N N . ASP A 1 263 ? 19.198 -6.849 -32.890 1.00 64.00 263 ASP A N 1
ATOM 1999 C CA . ASP A 1 263 ? 19.128 -7.939 -31.894 1.00 64.00 263 ASP A CA 1
ATOM 2000 C C . ASP A 1 263 ? 17.907 -7.833 -30.960 1.00 64.00 263 ASP A C 1
ATOM 2002 O O . ASP A 1 263 ? 17.771 -8.561 -29.978 1.00 64.00 263 ASP A O 1
ATOM 2006 N N . SER A 1 264 ? 16.966 -6.933 -31.268 1.00 58.09 264 SER A N 1
ATOM 2007 C CA . SER A 1 264 ? 15.649 -6.919 -30.634 1.00 58.09 264 SER A CA 1
ATOM 2008 C C . SER A 1 264 ? 14.857 -8.126 -31.131 1.00 58.09 264 SER A C 1
ATOM 2010 O O . SER A 1 264 ? 14.089 -8.048 -32.091 1.00 58.09 264 SER A O 1
ATOM 2012 N N . GLY A 1 265 ? 15.095 -9.273 -30.491 1.00 56.94 265 GLY A N 1
ATOM 2013 C CA . GLY A 1 265 ? 14.357 -10.504 -30.715 1.00 56.94 265 GLY A CA 1
ATOM 2014 C C . GLY A 1 265 ? 12.869 -10.199 -30.830 1.00 56.94 265 GLY A C 1
ATOM 2015 O O . GLY A 1 265 ? 12.260 -9.660 -29.907 1.00 56.94 265 GLY A O 1
ATOM 2016 N N . ALA A 1 266 ? 12.302 -10.530 -31.988 1.00 50.22 266 ALA A N 1
ATOM 2017 C CA . ALA A 1 266 ? 10.894 -10.399 -32.334 1.00 50.22 266 ALA A CA 1
ATOM 2018 C C . ALA A 1 266 ? 10.004 -11.369 -31.522 1.00 50.22 266 ALA A C 1
ATOM 2020 O O . ALA A 1 266 ? 9.147 -12.059 -32.066 1.00 50.22 266 ALA A O 1
ATOM 2021 N N . GLY A 1 267 ? 10.221 -11.451 -30.209 1.00 50.28 267 GLY A N 1
ATOM 2022 C CA . GLY A 1 267 ? 9.315 -12.066 -29.255 1.00 50.28 267 GLY A CA 1
ATOM 2023 C C . GLY A 1 267 ? 8.198 -11.079 -28.970 1.00 50.28 267 GLY A C 1
ATOM 2024 O O . GLY A 1 267 ? 8.308 -10.255 -28.064 1.00 50.28 267 GLY A O 1
ATOM 2025 N N . GLY A 1 268 ? 7.156 -11.128 -29.800 1.00 44.72 268 GLY A N 1
ATOM 2026 C CA . GLY A 1 268 ? 5.932 -10.363 -29.607 1.00 44.72 268 GLY A CA 1
ATOM 2027 C C . GLY A 1 268 ? 5.433 -10.477 -28.168 1.00 44.72 268 GLY A C 1
ATOM 2028 O O . GLY A 1 268 ? 5.360 -11.569 -27.603 1.00 44.72 268 GLY A O 1
ATOM 2029 N N . ARG A 1 269 ? 5.103 -9.330 -27.571 1.00 42.53 269 ARG A N 1
ATOM 2030 C CA . ARG A 1 269 ? 4.280 -9.294 -26.363 1.00 42.53 269 ARG A CA 1
ATOM 2031 C C . ARG A 1 269 ? 2.918 -9.926 -26.713 1.00 42.53 269 ARG A C 1
ATOM 2033 O O . ARG A 1 269 ? 2.339 -9.473 -27.703 1.00 42.53 269 ARG A O 1
ATOM 2040 N N . PRO A 1 270 ? 2.445 -10.951 -25.982 1.00 45.94 270 PRO A N 1
ATOM 2041 C CA . PRO A 1 270 ? 1.067 -11.423 -26.100 1.00 45.94 270 PRO A CA 1
ATOM 2042 C C . PRO A 1 270 ? 0.069 -10.358 -25.631 1.00 45.94 270 PRO A C 1
ATOM 2044 O O . PRO A 1 270 ? 0.446 -9.521 -24.772 1.00 45.94 270 PRO A O 1
#

Foldseek 3Di:
DDDDPPPPDPPPPDDCPVVVVVVPPDDDDDDDPDDPDDDPPDPVVVVVVPDDPDDPPPVPPQPDDQDQFFKWAFADDPPCRVRHRFIFGFHDQDPVVQWTWTQTPVRDIDTHHSVRTDGDPPPCVCVVVVVPPDDPDPDDDDDDDDDDDDDDDDDDDDPPPPDPPDDPPDLVVLVVVLPPDPVPDDPLPPDDPVLVVVLCPDPLSVVLSVDPVLSVLCSVCSVPVVSVVVCCPPPSNVVNVVVVVVSSVVSVVVCVVPPDPPPPPPPDDD

Sequence (270 aa):
REMDLDDDEPPPLEDMSEVLSAARGNRPSDGGPGEKKSSAYNQSVYEAVLRDGELPSRTNRAKLDIVVGTRVKLSGLAKAPQYNGCKGKVISSEPDAVRFGVSLDSGKELKVKRENLVPEPDDAFDGLRGLKGGFLAGGGAGRSADAGDRSEPKLKQEPTAVRPTGAKEGPLDALKSLGINQGDMPEWMKPSKDLLAKVQKDQQLASAVDNERILRAVDEVSKDPSAWNKYKNDPEVSAYFFKMMKLFGEQYEEHERTAPPGDSGAGGRP

Organism: NCBI:txid233186